Protein AF-0000000066200007 (afdb_homodimer)

Radius of gyration: 30.23 Å; Cα contacts (8 Å, |Δi|>4): 406; chains: 2; bounding box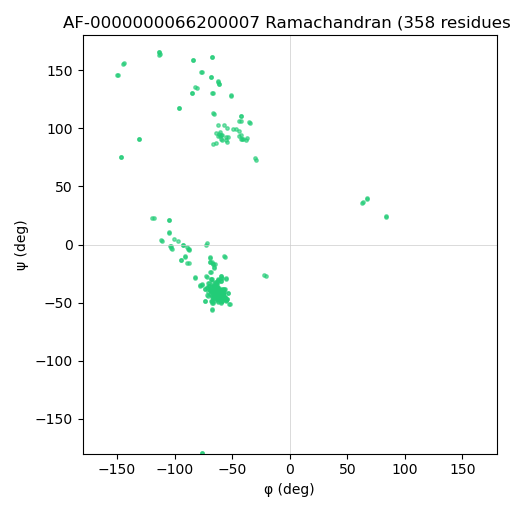: 71×103×108 Å

Foldseek 3Di:
DPPPPPPPPPPPPPDPPPPPPPAQLCLQLLLLLLVLLVLLVLLLLQCVVVVHDLDDPVVLVVLLVVLLVLLVVLVHHSVLSSVLVVQSSVLSSQVSVVLVVVCVVPVVPRDPDHDDNVVSVVSNSVSSNSNSVSCSVCVVLLADPCVVVSVVRSLVVSCVVVVPDPSSSVSSCRSCVSSHD/DDPPPPPPPPPPPPDPPPPPVPAQLCLQLLLLLLVLLVLLVLLLLQCVVVVHDLDDPVVLVVLLVVLLVLCVVLVHHSVLSSVLVVQSSVLSSQVSVVLVVVCVVPVVPRDPDHDDNVVSVVSNSVSSNSNSVSCSVCVVLLADPCVVVSVVRSLVVSCVVVVPDPSSSVSSCRSCVSSHD

pLDDT: mean 91.78, std 16.72, range [35.84, 98.94]

Organism: Mycolicibacterium smegmatis (strain ATCC 700084 / mc(2)155) (NCBI:txid246196)

Secondary structure (DSSP, 8-state):
-------------------GGGS-TTHHHHHHHHHHHHTHHHHHHHHHHHT--S--HHHHHHHHHHHHHHHHHTTS-HHHHHHHHHHHHHHHHHHHHHHHHHHHH-GGGS-S----HHHHHHHHHHHHHHHHHHHHHTHHHHTSTTHHHHHHHHHHHHHHHTT--HHHHHHHHHHHTTS--/-------------------GGGS-TTHHHHHHHHHHHHTHHHHHHHHHHHT--S--HHHHHHHHHHHHHHHHHTTS-HHHHHHHHHHHHHHHHHHHHHHHHHHHH-GGGS-S----HHHHHHHHHHHHHHHHHHHHHTHHHHTSTTHHHHHHHHHHHHHHHTT--HHHHHHHHHHHTTS--

Structure (mmCIF, N/CA/C/O backbone):
data_AF-0000000066200007-model_v1
#
loop_
_entity.id
_entity.type
_entity.pdbx_description
1 polymer 'Secreted chorismate mutase'
#
loop_
_atom_site.group_PDB
_atom_site.id
_atom_site.type_symbol
_atom_site.label_atom_id
_atom_site.label_alt_id
_atom_site.label_comp_id
_atom_site.label_asym_id
_atom_site.label_entity_id
_atom_site.label_seq_id
_atom_site.pdbx_PDB_ins_code
_atom_site.Cartn_x
_atom_site.Cartn_y
_atom_site.Cartn_z
_atom_site.occupancy
_atom_site.B_iso_or_equiv
_atom_site.auth_seq_id
_atom_site.auth_comp_id
_atom_site.auth_asym_id
_atom_site.auth_atom_id
_atom_site.pdbx_PDB_model_num
ATOM 1 N N . MET A 1 1 ? -20.016 19.531 84.438 1 35.84 1 MET A N 1
ATOM 2 C CA . MET A 1 1 ? -18.812 19.469 83.562 1 35.84 1 MET A CA 1
ATOM 3 C C . MET A 1 1 ? -19.172 19.188 82.125 1 35.84 1 MET A C 1
ATOM 5 O O . MET A 1 1 ? -19.609 18.078 81.812 1 35.84 1 MET A O 1
ATOM 9 N N . LEU A 1 2 ? -19.75 20.203 81.438 1 43.31 2 LEU A N 1
ATOM 10 C CA . LEU A 1 2 ? -20.25 20.234 80.062 1 43.31 2 LEU A CA 1
ATOM 11 C C . LEU A 1 2 ? -19.109 19.984 79.062 1 43.31 2 LEU A C 1
ATOM 13 O O . LEU A 1 2 ? -18.125 20.734 79.062 1 43.31 2 LEU A O 1
ATOM 17 N N . ALA A 1 3 ? -18.875 18.719 78.625 1 47.03 3 ALA A N 1
ATOM 18 C CA . ALA A 1 3 ? -17.844 18.266 77.688 1 47.03 3 ALA A CA 1
ATOM 19 C C . ALA A 1 3 ? -18.062 18.875 76.312 1 47.03 3 ALA A C 1
ATOM 21 O O . ALA A 1 3 ? -19.094 18.656 75.625 1 47.03 3 ALA A O 1
ATOM 22 N N . SER A 1 4 ? -17.531 20.078 76 1 45 4 SER A N 1
ATOM 23 C CA . SER A 1 4 ? -17.594 20.703 74.688 1 45 4 SER A CA 1
ATOM 24 C C . SER A 1 4 ? -16.938 19.844 73.625 1 45 4 SER A C 1
ATOM 26 O O . SER A 1 4 ? -15.75 19.5 73.75 1 45 4 SER A O 1
ATOM 28 N N . VAL A 1 5 ? -17.688 18.969 72.875 1 45.53 5 VAL A N 1
ATOM 29 C CA . VAL A 1 5 ? -17.188 18.156 71.75 1 45.53 5 VAL A CA 1
ATOM 30 C C . VAL A 1 5 ? -16.672 19.062 70.688 1 45.53 5 VAL A C 1
ATOM 32 O O . VAL A 1 5 ? -17.422 19.875 70.125 1 45.53 5 VAL A O 1
ATOM 35 N N . ALA A 1 6 ? -15.359 19.375 70.688 1 45.59 6 ALA A N 1
ATOM 36 C CA . ALA A 1 6 ? -14.703 20.125 69.625 1 45.59 6 ALA A CA 1
ATOM 37 C C . ALA A 1 6 ? -14.844 19.406 68.25 1 45.59 6 ALA A C 1
ATOM 39 O O . ALA A 1 6 ? -14.359 18.297 68.125 1 45.59 6 ALA A O 1
ATOM 40 N N . LEU A 1 7 ? -15.891 19.688 67.5 1 43.56 7 LEU A N 1
ATOM 41 C CA . LEU A 1 7 ? -16.016 19.156 66.125 1 43.56 7 LEU A CA 1
ATOM 42 C C . LEU A 1 7 ? -14.836 19.594 65.25 1 43.56 7 LEU A C 1
ATOM 44 O O . LEU A 1 7 ? -14.602 20.797 65.062 1 43.56 7 LEU A O 1
ATOM 48 N N . ALA A 1 8 ? -13.773 18.797 65.125 1 44.69 8 ALA A N 1
ATOM 49 C CA . ALA A 1 8 ? -12.633 19.016 64.188 1 44.69 8 ALA A CA 1
ATOM 50 C C . ALA A 1 8 ? -13.078 19.188 62.75 1 44.69 8 ALA A C 1
ATOM 52 O O . ALA A 1 8 ? -13.781 18.328 62.219 1 44.69 8 ALA A O 1
ATOM 53 N N . ALA A 1 9 ? -13.148 20.453 62.25 1 48.03 9 ALA A N 1
ATOM 54 C CA . ALA A 1 9 ? -13.359 20.75 60.844 1 48.03 9 ALA A CA 1
ATOM 55 C C . ALA A 1 9 ? -12.344 20.031 59.969 1 48.03 9 ALA A C 1
ATOM 57 O O . ALA A 1 9 ? -11.141 20.25 60.094 1 48.03 9 ALA A O 1
ATOM 58 N N . LEU A 1 10 ? -12.609 18.828 59.438 1 44.66 10 LEU A N 1
ATOM 59 C CA . LEU A 1 10 ? -11.773 18.156 58.438 1 44.66 10 LEU A CA 1
ATOM 60 C C . LEU A 1 10 ? -11.547 19.047 57.25 1 44.66 10 LEU A C 1
ATOM 62 O O . LEU A 1 10 ? -12.5 19.438 56.562 1 44.66 10 LEU A O 1
ATOM 66 N N . ALA A 1 11 ? -10.508 19.922 57.219 1 48.97 11 ALA A N 1
ATOM 67 C CA . ALA A 1 11 ? -10.078 20.625 56.031 1 48.97 11 ALA A CA 1
ATOM 68 C C . ALA A 1 11 ? -10.031 19.688 54.812 1 48.97 11 ALA A C 1
ATOM 70 O O . ALA A 1 11 ? -9.336 18.656 54.844 1 48.97 11 ALA A O 1
ATOM 71 N N . GLY A 1 12 ? -11.07 19.594 54 1 46.31 12 GLY A N 1
ATOM 72 C CA . GLY A 1 12 ? -11.062 18.859 52.75 1 46.31 12 GLY A CA 1
ATOM 73 C C . GLY A 1 12 ? -9.836 19.141 51.906 1 46.31 12 GLY A C 1
ATOM 74 O O . GLY A 1 12 ? -9.492 20.297 51.656 1 46.31 12 GLY A O 1
ATOM 75 N N . VAL A 1 13 ? -8.812 18.328 51.875 1 52.22 13 VAL A N 1
ATOM 76 C CA . VAL A 1 13 ? -7.738 18.328 50.906 1 52.22 13 VAL A CA 1
ATOM 77 C C . VAL A 1 13 ? -8.305 18.562 49.5 1 52.22 13 VAL A C 1
ATOM 79 O O . VAL A 1 13 ? -9.203 17.828 49.062 1 52.22 13 VAL A O 1
ATOM 82 N N . GLY A 1 14 ? -8.367 19.812 49.125 1 46.91 14 GLY A N 1
ATOM 83 C CA . GLY A 1 14 ? -8.719 20.094 47.75 1 46.91 14 GLY A CA 1
ATOM 84 C C . GLY A 1 14 ? -8.031 19.156 46.781 1 46.91 14 GLY A C 1
ATOM 85 O O . GLY A 1 14 ? -6.848 18.859 46.906 1 46.91 14 GLY A O 1
ATOM 86 N N . THR A 1 15 ? -8.758 18.219 46.219 1 53.12 15 THR A N 1
ATOM 87 C CA . THR A 1 15 ? -8.234 17.453 45.094 1 53.12 15 THR A CA 1
ATOM 88 C C . THR A 1 15 ? -7.504 18.375 44.125 1 53.12 15 THR A C 1
ATOM 90 O O . THR A 1 15 ? -7.992 19.469 43.781 1 53.12 15 THR A O 1
ATOM 93 N N . PRO A 1 16 ? -6.25 18.281 44.031 1 46.66 16 PRO A N 1
ATOM 94 C CA . PRO A 1 16 ? -5.676 19.062 42.938 1 46.66 16 PRO A CA 1
ATOM 95 C C . PRO A 1 16 ? -6.512 19 41.656 1 46.66 16 PRO A C 1
ATOM 97 O O . PRO A 1 16 ? -6.973 17.922 41.281 1 46.66 16 PRO A O 1
ATOM 100 N N . HIS A 1 17 ? -7.438 19.859 41.406 1 39.66 17 HIS A N 1
ATOM 101 C CA . HIS A 1 17 ? -7.984 19.906 40.062 1 39.66 17 HIS A CA 1
ATOM 102 C C . HIS A 1 17 ? -6.898 19.656 39.031 1 39.66 17 HIS A C 1
ATOM 104 O O . HIS A 1 17 ? -5.852 20.312 39.031 1 39.66 17 HIS A O 1
ATOM 110 N N . ALA A 1 18 ? -6.695 18.531 38.656 1 49.69 18 ALA A N 1
ATOM 111 C CA . ALA A 1 18 ? -5.992 18.422 37.375 1 49.69 18 ALA A CA 1
ATOM 112 C C . ALA A 1 18 ? -6.289 19.609 36.5 1 49.69 18 ALA A C 1
ATOM 114 O O . ALA A 1 18 ? -7.418 19.781 36.031 1 49.69 18 ALA A O 1
ATOM 115 N N . THR A 1 19 ? -5.867 20.797 36.625 1 45.62 19 THR A N 1
ATOM 116 C CA . THR A 1 19 ? -6.168 21.984 35.812 1 45.62 19 THR A CA 1
ATOM 117 C C . THR A 1 19 ? -6.367 21.625 34.344 1 45.62 19 THR A C 1
ATOM 119 O O . THR A 1 19 ? -5.617 20.812 33.812 1 45.62 19 THR A O 1
ATOM 122 N N . ALA A 1 20 ? -7.387 21.547 33.719 1 49.59 20 ALA A N 1
ATOM 123 C CA . ALA A 1 20 ? -7.699 21.594 32.281 1 49.59 20 ALA A CA 1
ATOM 124 C C . ALA A 1 20 ? -6.582 22.266 31.484 1 49.59 20 ALA A C 1
ATOM 126 O O . ALA A 1 20 ? -6.555 22.188 30.25 1 49.59 20 ALA A O 1
ATOM 127 N N . ASP A 1 21 ? -5.812 23.156 32.094 1 53.06 21 ASP A N 1
ATOM 128 C CA . ASP A 1 21 ? -4.891 24.141 31.531 1 53.06 21 ASP A CA 1
ATOM 129 C C . ASP A 1 21 ? -3.641 23.453 30.984 1 53.06 21 ASP A C 1
ATOM 131 O O . ASP A 1 21 ? -2.734 24.109 30.469 1 53.06 21 ASP A O 1
ATOM 135 N N . ASP A 1 22 ? -3.533 22.125 31.078 1 67.69 22 ASP A N 1
ATOM 136 C CA . ASP A 1 22 ? -2.279 21.406 30.875 1 67.69 22 ASP A CA 1
ATOM 137 C C . ASP A 1 22 ? -2.188 20.859 29.469 1 67.69 22 ASP A C 1
ATOM 139 O O . ASP A 1 22 ? -1.16 20.297 29.078 1 67.69 22 ASP A O 1
ATOM 143 N N . ALA A 1 23 ? -3.197 21.188 28.719 1 89.06 23 ALA A N 1
ATOM 144 C CA . ALA A 1 23 ? -3.141 20.625 27.375 1 89.06 23 ALA A CA 1
ATOM 145 C C . ALA A 1 23 ? -2.217 21.422 26.469 1 89.06 23 ALA A C 1
ATOM 147 O O . ALA A 1 23 ? -2.176 22.656 26.562 1 89.06 23 ALA A O 1
ATOM 148 N N . SER A 1 24 ? -1.403 20.719 25.734 1 96.44 24 SER A N 1
ATOM 149 C CA . SER A 1 24 ? -0.533 21.344 24.75 1 96.44 24 SER A CA 1
ATOM 150 C C . SER A 1 24 ? -1.322 22.281 23.828 1 96.44 24 SER A C 1
ATOM 152 O O . SER A 1 24 ? -2.402 21.922 23.359 1 96.44 24 SER A O 1
ATOM 154 N N . PRO A 1 25 ? -0.884 23.5 23.688 1 97.94 25 PRO A N 1
ATOM 155 C CA . PRO A 1 25 ? -1.548 24.406 22.75 1 97.94 25 PRO A CA 1
ATOM 156 C C . PRO A 1 25 ? -1.596 23.859 21.328 1 97.94 25 PRO A C 1
ATOM 158 O O . PRO A 1 25 ? -2.314 24.406 20.484 1 97.94 25 PRO A O 1
ATOM 161 N N . LEU A 1 26 ? -0.877 22.766 21.031 1 98.75 26 LEU A N 1
ATOM 162 C CA . LEU A 1 26 ? -0.785 22.234 19.672 1 98.75 26 LEU A CA 1
ATOM 163 C C . LEU A 1 26 ? -1.854 21.172 19.422 1 98.75 26 LEU A C 1
ATOM 165 O O . LEU A 1 26 ? -1.989 20.672 18.312 1 98.75 26 LEU A O 1
ATOM 169 N N . VAL A 1 27 ? -2.664 20.875 20.391 1 98.81 27 VAL A N 1
ATOM 170 C CA . VAL A 1 27 ? -3.658 19.812 20.266 1 98.81 27 VAL A CA 1
ATOM 171 C C . VAL A 1 27 ? -4.617 20.141 19.125 1 98.81 27 VAL A C 1
ATOM 173 O O . VAL A 1 27 ? -4.895 19.281 18.281 1 98.81 27 VAL A O 1
ATOM 176 N N . PRO A 1 28 ? -5.109 21.391 18.984 1 98.81 28 PRO A N 1
ATOM 177 C CA . PRO A 1 28 ? -6.035 21.656 17.875 1 98.81 28 PRO A CA 1
ATOM 178 C C . PRO A 1 28 ? -5.406 21.422 16.5 1 98.81 28 PRO A C 1
ATOM 180 O O . PRO A 1 28 ? -6.059 20.875 15.609 1 98.81 28 PRO A O 1
ATOM 183 N N . LEU A 1 29 ? -4.133 21.75 16.312 1 98.94 29 LEU A N 1
ATOM 184 C CA . LEU A 1 29 ? -3.434 21.547 15.047 1 98.94 29 LEU A CA 1
ATOM 185 C C . LEU A 1 29 ? -3.24 20.047 14.773 1 98.94 29 LEU A C 1
ATOM 187 O O . LEU A 1 29 ? -3.57 19.562 13.688 1 98.94 29 LEU A O 1
ATOM 191 N N . VAL A 1 30 ? -2.748 19.344 15.773 1 98.94 30 VAL A N 1
ATOM 192 C CA . VAL A 1 30 ? -2.48 17.922 15.617 1 98.94 30 VAL A CA 1
ATOM 193 C C . VAL A 1 30 ? -3.791 17.172 15.406 1 98.94 30 VAL A C 1
ATOM 195 O O . VAL A 1 30 ? -3.842 16.203 14.641 1 98.94 30 VAL A O 1
ATOM 198 N N . ASP A 1 31 ? -4.82 17.656 16.078 1 98.94 31 ASP A N 1
ATOM 199 C CA . ASP A 1 31 ? -6.117 17.016 15.914 1 98.94 31 ASP A CA 1
ATOM 200 C C . ASP A 1 31 ? -6.66 17.203 14.5 1 98.94 31 ASP A C 1
ATOM 202 O O . ASP A 1 31 ? -7.25 16.297 13.922 1 98.94 31 ASP A O 1
ATOM 206 N N . ALA A 1 32 ? -6.504 18.359 13.938 1 98.94 32 ALA A N 1
ATOM 207 C CA . ALA A 1 32 ? -6.906 18.594 12.555 1 98.94 32 ALA A CA 1
ATOM 208 C C . ALA A 1 32 ? -6.102 17.719 11.594 1 98.94 32 ALA A C 1
ATOM 210 O O . ALA A 1 32 ? -6.66 17.141 10.656 1 98.94 32 ALA A O 1
ATOM 211 N N . ALA A 1 33 ? -4.816 17.594 11.844 1 98.94 33 ALA A N 1
ATOM 212 C CA . ALA A 1 33 ? -3.965 16.734 11.023 1 98.94 33 ALA A CA 1
ATOM 213 C C . ALA A 1 33 ? -4.418 15.273 11.117 1 98.94 33 ALA A C 1
ATOM 215 O O . ALA A 1 33 ? -4.438 14.562 10.109 1 98.94 33 ALA A O 1
ATOM 216 N N . ALA A 1 34 ? -4.777 14.883 12.297 1 98.94 34 ALA A N 1
ATOM 217 C CA . ALA A 1 34 ? -5.246 13.516 12.516 1 98.94 34 ALA A CA 1
ATOM 218 C C . ALA A 1 34 ? -6.566 13.266 11.789 1 98.94 34 ALA A C 1
ATOM 220 O O . ALA A 1 34 ? -6.754 12.203 11.18 1 98.94 34 ALA A O 1
ATOM 221 N N . GLN A 1 35 ? -7.438 14.211 11.906 1 98.94 35 GLN A N 1
ATOM 222 C CA . GLN A 1 35 ? -8.703 14.094 11.188 1 98.94 35 GLN A CA 1
ATOM 223 C C . GLN A 1 35 ? -8.484 13.992 9.688 1 98.94 35 GLN A C 1
ATOM 225 O O . GLN A 1 35 ? -9.133 13.195 9.008 1 98.94 35 GLN A O 1
ATOM 230 N N . ARG A 1 36 ? -7.648 14.797 9.203 1 98.88 36 ARG A N 1
ATOM 231 C CA . ARG A 1 36 ? -7.332 14.719 7.777 1 98.88 36 ARG A CA 1
ATOM 232 C C . ARG A 1 36 ? -6.742 13.359 7.418 1 98.88 36 ARG A C 1
ATOM 234 O O . ARG A 1 36 ? -7.086 12.781 6.387 1 98.88 36 ARG A O 1
ATOM 241 N N . LEU A 1 37 ? -5.832 12.898 8.266 1 98.88 37 LEU A N 1
ATOM 242 C CA . LEU A 1 37 ? -5.254 11.57 8.07 1 98.88 37 LEU A CA 1
ATOM 243 C C . LEU A 1 37 ? -6.344 10.508 8.023 1 98.88 37 LEU A C 1
ATOM 245 O O . LEU A 1 37 ? -6.277 9.578 7.207 1 98.88 37 LEU A O 1
ATOM 249 N N . GLN A 1 38 ? -7.348 10.617 8.812 1 98.69 38 GLN A N 1
ATOM 250 C CA . GLN A 1 38 ? -8.422 9.633 8.914 1 98.69 38 GLN A CA 1
ATOM 251 C C . GLN A 1 38 ? -9.281 9.625 7.648 1 98.69 38 GLN A C 1
ATOM 253 O O . GLN A 1 38 ? -10.07 8.695 7.438 1 98.69 38 GLN A O 1
ATOM 258 N N . THR A 1 39 ? -9.172 10.633 6.801 1 98.69 39 THR A N 1
ATOM 259 C CA . THR A 1 39 ? -9.859 10.586 5.52 1 98.69 39 THR A CA 1
ATOM 260 C C . THR A 1 39 ? -9.242 9.531 4.609 1 98.69 39 THR A C 1
ATOM 262 O O . THR A 1 39 ? -9.828 9.148 3.594 1 98.69 39 THR A O 1
ATOM 265 N N . ALA A 1 40 ? -8.102 8.992 4.949 1 98.69 40 ALA A N 1
ATOM 266 C CA . ALA A 1 40 ? -7.41 7.996 4.137 1 98.69 40 ALA A CA 1
ATOM 267 C C . ALA A 1 40 ? -8.289 6.773 3.904 1 98.69 40 ALA A C 1
ATOM 269 O O . ALA A 1 40 ? -8.305 6.211 2.807 1 98.69 40 ALA A O 1
ATOM 270 N N . ASP A 1 41 ? -9.039 6.383 4.906 1 98 41 ASP A N 1
ATOM 271 C CA . ASP A 1 41 ? -9.828 5.164 4.793 1 98 41 ASP A CA 1
ATOM 272 C C . ASP A 1 41 ? -10.945 5.324 3.76 1 98 41 ASP A C 1
ATOM 274 O O . ASP A 1 41 ? -11.031 4.547 2.811 1 98 41 ASP A O 1
ATOM 278 N N . PRO A 1 42 ? -11.828 6.355 3.904 1 98.19 42 PRO A N 1
ATOM 279 C CA . PRO A 1 42 ? -12.859 6.488 2.877 1 98.19 42 PRO A CA 1
ATOM 280 C C . PRO A 1 42 ? -12.289 6.801 1.497 1 98.19 42 PRO A C 1
ATOM 282 O O . PRO A 1 42 ? -12.852 6.387 0.481 1 98.19 42 PRO A O 1
ATOM 285 N N . VAL A 1 43 ? -11.195 7.543 1.361 1 98.5 43 VAL A N 1
ATOM 286 C CA . VAL A 1 43 ? -10.555 7.812 0.078 1 98.5 43 VAL A CA 1
ATOM 287 C C . VAL A 1 43 ? -10.047 6.508 -0.527 1 98.5 43 VAL A C 1
ATOM 289 O O . VAL A 1 43 ? -10.266 6.234 -1.71 1 98.5 43 VAL A O 1
ATOM 292 N N . ALA A 1 44 ? -9.383 5.715 0.295 1 98.38 44 ALA A N 1
ATOM 293 C CA . ALA A 1 44 ? -8.891 4.418 -0.17 1 98.38 44 ALA A CA 1
ATOM 294 C C . ALA A 1 44 ? -10.039 3.541 -0.659 1 98.38 44 ALA A C 1
ATOM 296 O O . ALA A 1 44 ? -9.93 2.889 -1.699 1 98.38 44 ALA A O 1
ATOM 297 N N . ALA A 1 45 ? -11.086 3.539 0.096 1 98.12 45 ALA A N 1
ATOM 298 C CA . ALA A 1 45 ? -12.242 2.742 -0.3 1 98.12 45 ALA A CA 1
ATOM 299 C C . ALA A 1 45 ? -12.758 3.172 -1.668 1 98.12 45 ALA A C 1
ATOM 301 O O . ALA A 1 45 ? -13.023 2.33 -2.531 1 98.12 45 ALA A O 1
ATOM 302 N N . SER A 1 46 ? -12.922 4.434 -1.821 1 97.56 46 SER A N 1
ATOM 303 C CA . SER A 1 46 ? -13.422 4.973 -3.084 1 97.56 46 SER A CA 1
ATOM 304 C C . SER A 1 46 ? -12.508 4.59 -4.246 1 97.56 46 SER A C 1
ATOM 306 O O . SER A 1 46 ? -12.977 4.113 -5.281 1 97.56 46 SER A O 1
ATOM 308 N N . LYS A 1 47 ? -11.258 4.711 -4.027 1 96.81 47 LYS A N 1
ATOM 309 C CA . LYS A 1 47 ? -10.305 4.441 -5.098 1 96.81 47 LYS A CA 1
ATOM 310 C C . LYS A 1 47 ? -10.188 2.943 -5.363 1 96.81 47 LYS A C 1
ATOM 312 O O . LYS A 1 47 ? -10.062 2.521 -6.516 1 96.81 47 LYS A O 1
ATOM 317 N N . PHE A 1 48 ? -10.227 2.201 -4.316 1 96.69 48 PHE A N 1
ATOM 318 C CA . PHE A 1 48 ? -10.141 0.754 -4.473 1 96.69 48 PHE A CA 1
ATOM 319 C C . PHE A 1 48 ? -11.297 0.227 -5.312 1 96.69 48 PHE A C 1
ATOM 321 O O . PHE A 1 48 ? -11.094 -0.598 -6.207 1 96.69 48 PHE A O 1
ATOM 328 N N . ARG A 1 49 ? -12.422 0.758 -5.121 1 95.44 49 ARG A N 1
ATOM 329 C CA . ARG A 1 49 ? -13.625 0.294 -5.812 1 95.44 49 ARG A CA 1
ATOM 330 C C . ARG A 1 49 ? -13.656 0.807 -7.25 1 95.44 49 ARG A C 1
ATOM 332 O O . ARG A 1 49 ? -14.109 0.101 -8.156 1 95.44 49 ARG A O 1
ATOM 339 N N . SER A 1 50 ? -13.203 1.957 -7.465 1 93.5 50 SER A N 1
ATOM 340 C CA . SER A 1 50 ? -13.281 2.559 -8.789 1 93.5 50 SER A CA 1
ATOM 341 C C . SER A 1 50 ? -12.07 2.182 -9.641 1 93.5 50 SER A C 1
ATOM 343 O O . SER A 1 50 ? -12.047 2.436 -10.844 1 93.5 50 SER A O 1
ATOM 345 N N . GLY A 1 51 ? -11.109 1.718 -9.016 1 91.06 51 GLY A N 1
ATOM 346 C CA . GLY A 1 51 ? -9.867 1.422 -9.711 1 91.06 51 GLY A CA 1
ATOM 347 C C . GLY A 1 51 ? -8.969 2.633 -9.875 1 91.06 51 GLY A C 1
ATOM 348 O O . GLY A 1 51 ? -8.117 2.666 -10.766 1 91.06 51 GLY A O 1
ATOM 349 N N . GLY A 1 52 ? -9.102 3.568 -9.07 1 90.25 52 GLY A N 1
ATOM 350 C CA . GLY A 1 52 ? -8.336 4.797 -9.164 1 90.25 52 GLY A CA 1
ATOM 351 C C . GLY A 1 52 ? -6.969 4.699 -8.516 1 90.25 52 GLY A C 1
ATOM 352 O O . GLY A 1 52 ? -6.746 3.84 -7.66 1 90.25 52 GLY A O 1
ATOM 353 N N . ALA A 1 53 ? -6.062 5.602 -8.93 1 92.19 53 ALA A N 1
ATOM 354 C CA . ALA A 1 53 ? -4.711 5.656 -8.375 1 92.19 53 ALA A CA 1
ATOM 355 C C . ALA A 1 53 ? -4.715 6.316 -7 1 92.19 53 ALA A C 1
ATOM 357 O O . ALA A 1 53 ? -5.508 7.223 -6.738 1 92.19 53 ALA A O 1
ATOM 358 N N . ILE A 1 54 ? -3.777 5.848 -6.16 1 96.94 54 ILE A N 1
ATOM 359 C CA . ILE A 1 54 ? -3.631 6.469 -4.852 1 96.94 54 ILE A CA 1
ATOM 360 C C . ILE A 1 54 ? -2.963 7.836 -5.004 1 96.94 54 ILE A C 1
ATOM 362 O O . ILE A 1 54 ? -3.463 8.836 -4.488 1 96.94 54 ILE A O 1
ATOM 366 N N . ASP A 1 55 ? -1.913 7.848 -5.73 1 94.38 55 ASP A N 1
ATOM 367 C CA . ASP A 1 55 ? -1.251 9.133 -5.949 1 94.38 55 ASP A CA 1
ATOM 368 C C . ASP A 1 55 ? -1.884 9.883 -7.117 1 94.38 55 ASP A C 1
ATOM 370 O O . ASP A 1 55 ? -2.129 9.305 -8.18 1 94.38 55 ASP A O 1
ATOM 374 N N . ASP A 1 56 ? -2.182 11.109 -6.855 1 94.06 56 ASP A N 1
ATOM 375 C CA . ASP A 1 56 ? -2.762 12.031 -7.824 1 94.06 56 ASP A CA 1
ATOM 376 C C . ASP A 1 56 ? -2.002 13.359 -7.848 1 94.06 56 ASP A C 1
ATOM 378 O O . ASP A 1 56 ? -2.379 14.305 -7.16 1 94.06 56 ASP A O 1
ATOM 382 N N . PRO A 1 57 ? -1.033 13.438 -8.672 1 95.31 57 PRO A N 1
ATOM 383 C CA . PRO A 1 57 ? -0.152 14.609 -8.633 1 95.31 57 PRO A CA 1
ATOM 384 C C . PRO A 1 57 ? -0.89 15.914 -8.93 1 95.31 57 PRO A C 1
ATOM 386 O O . PRO A 1 57 ? -0.562 16.953 -8.352 1 95.31 57 PRO A O 1
ATOM 389 N N . ASP A 1 58 ? -1.817 15.906 -9.836 1 96 58 ASP A N 1
ATOM 390 C CA . ASP A 1 58 ? -2.561 17.125 -10.148 1 96 58 ASP A CA 1
ATOM 391 C C . ASP A 1 58 ? -3.344 17.609 -8.93 1 96 58 ASP A C 1
ATOM 393 O O . ASP A 1 58 ? -3.305 18.797 -8.594 1 96 58 ASP A O 1
ATOM 397 N N . ARG A 1 59 ? -3.988 16.75 -8.289 1 96.5 59 ARG A N 1
ATOM 398 C CA . ARG A 1 59 ? -4.742 17.109 -7.09 1 96.5 59 ARG A CA 1
ATOM 399 C C . ARG A 1 59 ? -3.812 17.594 -5.98 1 96.5 59 ARG A C 1
ATOM 401 O O . ARG A 1 59 ? -4.121 18.547 -5.277 1 96.5 59 ARG A O 1
ATOM 408 N N . GLU A 1 60 ? -2.715 16.891 -5.785 1 97.81 60 GLU A N 1
ATOM 409 C CA . GLU A 1 60 ? -1.737 17.297 -4.773 1 97.81 60 GLU A CA 1
ATOM 410 C C . GLU A 1 60 ? -1.236 18.719 -5.02 1 97.81 60 GLU A C 1
ATOM 412 O O . GLU A 1 60 ? -1.114 19.5 -4.082 1 97.81 60 GLU A O 1
ATOM 417 N N . GLN A 1 61 ? -1.011 19 -6.277 1 98 61 GLN A N 1
ATOM 418 C CA . GLN A 1 61 ? -0.549 20.344 -6.621 1 98 61 GLN A CA 1
ATOM 419 C C . GLN A 1 61 ? -1.61 21.391 -6.293 1 98 61 GLN A C 1
ATOM 421 O O . GLN A 1 61 ? -1.286 22.484 -5.832 1 98 61 GLN A O 1
ATOM 426 N N . GLN A 1 62 ? -2.812 21.094 -6.527 1 98.5 62 GLN A N 1
ATOM 427 C CA . GLN A 1 62 ? -3.908 22 -6.184 1 98.5 62 GLN A CA 1
ATOM 428 C C . GLN A 1 62 ? -3.961 22.25 -4.68 1 98.5 62 GLN A C 1
ATOM 430 O O . GLN A 1 62 ? -4.129 23.391 -4.246 1 98.5 62 GLN A O 1
ATOM 435 N N . VAL A 1 63 ? -3.838 21.203 -3.902 1 98.88 63 VAL A N 1
ATOM 436 C CA . VAL A 1 63 ? -3.854 21.312 -2.447 1 98.88 63 VAL A CA 1
ATOM 437 C C . VAL A 1 63 ? -2.686 22.188 -1.983 1 98.88 63 VAL A C 1
ATOM 439 O O . VAL A 1 63 ? -2.869 23.125 -1.196 1 98.88 63 VAL A O 1
ATOM 442 N N . ILE A 1 64 ? -1.528 21.875 -2.523 1 98.94 64 ILE A N 1
ATOM 443 C CA . ILE A 1 64 ? -0.324 22.594 -2.113 1 98.94 64 ILE A CA 1
ATOM 444 C C . ILE A 1 64 ? -0.453 24.062 -2.475 1 98.94 64 ILE A C 1
ATOM 446 O O . ILE A 1 64 ? -0.113 24.938 -1.672 1 98.94 64 ILE A O 1
ATOM 450 N N . ALA A 1 65 ? -0.941 24.344 -3.66 1 98.88 65 ALA A N 1
ATOM 451 C CA . ALA A 1 65 ? -1.15 25.719 -4.082 1 98.88 65 ALA A CA 1
ATOM 452 C C . ALA A 1 65 ? -2.121 26.438 -3.145 1 98.88 65 ALA A C 1
ATOM 454 O O . ALA A 1 65 ? -1.883 27.578 -2.752 1 98.88 65 ALA A O 1
ATOM 455 N N . ALA A 1 66 ? -3.17 25.797 -2.773 1 98.88 66 ALA A N 1
ATOM 456 C CA . ALA A 1 66 ? -4.188 26.391 -1.91 1 98.88 66 ALA A CA 1
ATOM 457 C C . ALA A 1 66 ? -3.619 26.703 -0.527 1 98.88 66 ALA A C 1
ATOM 459 O O . ALA A 1 66 ? -3.807 27.797 -0.003 1 98.88 66 ALA A O 1
ATOM 460 N N . VAL A 1 67 ? -2.877 25.781 0.053 1 98.94 67 VAL A N 1
ATOM 461 C CA . VAL A 1 67 ? -2.432 25.969 1.432 1 98.94 67 VAL A CA 1
ATOM 462 C C . VAL A 1 67 ? -1.281 26.969 1.477 1 98.94 67 VAL A C 1
ATOM 464 O O . VAL A 1 67 ? -1.144 27.719 2.445 1 98.94 67 VAL A O 1
ATOM 467 N N . THR A 1 68 ? -0.459 26.984 0.492 1 98.88 68 THR A N 1
ATOM 468 C CA . THR A 1 68 ? 0.601 27.984 0.469 1 98.88 68 THR A CA 1
ATOM 469 C C . THR A 1 68 ? 0.025 29.375 0.225 1 98.88 68 THR A C 1
ATOM 471 O O . THR A 1 68 ? 0.532 30.375 0.757 1 98.88 68 THR A O 1
ATOM 474 N N . GLY A 1 69 ? -1.003 29.484 -0.585 1 98.81 69 GLY A N 1
ATOM 475 C CA . GLY A 1 69 ? -1.731 30.734 -0.71 1 98.81 69 GLY A CA 1
ATOM 476 C C . GLY A 1 69 ? -2.324 31.219 0.602 1 98.81 69 GLY A C 1
ATOM 477 O O . GLY A 1 69 ? -2.225 32.406 0.94 1 98.81 69 GLY A O 1
ATOM 478 N N . ASP A 1 70 ? -2.902 30.328 1.343 1 98.81 70 ASP A N 1
ATOM 479 C CA . ASP A 1 70 ? -3.449 30.641 2.66 1 98.81 70 ASP A CA 1
ATOM 480 C C . ASP A 1 70 ? -2.354 31.125 3.607 1 98.81 70 ASP A C 1
ATOM 482 O O . ASP A 1 70 ? -2.564 32.062 4.379 1 98.81 70 ASP A O 1
ATOM 486 N N . ALA A 1 71 ? -1.283 30.438 3.564 1 98.81 71 ALA A N 1
ATOM 487 C CA . ALA A 1 71 ? -0.146 30.844 4.387 1 98.81 71 ALA A CA 1
ATOM 488 C C . ALA A 1 71 ? 0.235 32.281 4.117 1 98.81 71 ALA A C 1
ATOM 490 O O . ALA A 1 71 ? 0.479 33.062 5.051 1 98.81 71 ALA A O 1
ATOM 491 N N . THR A 1 72 ? 0.333 32.625 2.844 1 98.75 72 THR A N 1
ATOM 492 C CA . THR A 1 72 ? 0.661 34 2.441 1 98.75 72 THR A CA 1
ATOM 493 C C . THR A 1 72 ? -0.349 35 3.014 1 98.75 72 THR A C 1
ATOM 495 O O . THR A 1 72 ? 0.03 36.031 3.523 1 98.75 72 THR A O 1
ATOM 498 N N . ARG A 1 73 ? -1.537 34.625 3.016 1 98.38 73 ARG A N 1
ATOM 499 C CA . ARG A 1 73 ? -2.596 35.5 3.527 1 98.38 73 ARG A CA 1
ATOM 500 C C . ARG A 1 73 ? -2.482 35.688 5.039 1 98.38 73 ARG A C 1
ATOM 502 O O . ARG A 1 73 ? -2.871 36.719 5.582 1 98.38 73 ARG A O 1
ATOM 509 N N . HIS A 1 74 ? -1.958 34.688 5.691 1 98.38 74 HIS A N 1
ATOM 510 C CA . HIS A 1 74 ? -1.757 34.719 7.137 1 98.38 74 HIS A CA 1
ATOM 511 C C . HIS A 1 74 ? -0.409 35.344 7.484 1 98.38 74 HIS A C 1
ATOM 513 O O . HIS A 1 74 ? -0.071 35.5 8.664 1 98.38 74 HIS A O 1
ATOM 519 N N . ASN A 1 75 ? 0.361 35.656 6.488 1 98.38 75 ASN A N 1
ATOM 520 C CA . ASN A 1 75 ? 1.683 36.25 6.66 1 98.38 75 ASN A CA 1
ATOM 521 C C . ASN A 1 75 ? 2.631 35.312 7.391 1 98.38 75 ASN A C 1
ATOM 523 O O . ASN A 1 75 ? 3.363 35.75 8.289 1 98.38 75 ASN A O 1
ATOM 527 N N . ILE A 1 76 ? 2.514 34 7.125 1 98.5 76 ILE A N 1
ATOM 528 C CA . ILE A 1 76 ? 3.49 33.031 7.594 1 98.5 76 ILE A CA 1
ATOM 529 C C . ILE A 1 76 ? 4.223 32.438 6.398 1 98.5 76 ILE A C 1
ATOM 531 O O . ILE A 1 76 ? 3.814 32.625 5.25 1 98.5 76 ILE A O 1
ATOM 535 N N . ASP A 1 77 ? 5.336 31.75 6.629 1 98.75 77 ASP A N 1
ATOM 536 C CA . ASP A 1 77 ? 6.238 31.234 5.602 1 98.75 77 ASP A CA 1
ATOM 537 C C . ASP A 1 77 ? 5.559 30.156 4.766 1 98.75 77 ASP A C 1
ATOM 539 O O . ASP A 1 77 ? 5.316 29.047 5.254 1 98.75 77 ASP A O 1
ATOM 543 N N . PRO A 1 78 ? 5.293 30.422 3.484 1 98.88 78 PRO A N 1
ATOM 544 C CA . PRO A 1 78 ? 4.676 29.391 2.637 1 98.88 78 PRO A CA 1
ATOM 545 C C . PRO A 1 78 ? 5.543 28.156 2.49 1 98.88 78 PRO A C 1
ATOM 547 O O . PRO A 1 78 ? 5.023 27.047 2.285 1 98.88 78 PRO A O 1
ATOM 550 N N . GLY A 1 79 ? 6.891 28.266 2.555 1 98.81 79 GLY A N 1
ATOM 551 C CA . GLY A 1 79 ? 7.773 27.109 2.49 1 98.81 79 GLY A CA 1
ATOM 552 C C . GLY A 1 79 ? 7.57 26.141 3.643 1 98.81 79 GLY A C 1
ATOM 553 O O . GLY A 1 79 ? 7.598 24.938 3.449 1 98.81 79 GLY A O 1
ATOM 554 N N . TYR A 1 80 ? 7.359 26.734 4.84 1 98.88 80 TYR A N 1
ATOM 555 C CA . TYR A 1 80 ? 7.039 25.922 6.008 1 98.88 80 TYR A CA 1
ATOM 556 C C . TYR A 1 80 ? 5.754 25.125 5.785 1 98.88 80 TYR A C 1
ATOM 558 O O . TYR A 1 80 ? 5.723 23.922 5.992 1 98.88 80 TYR A O 1
ATOM 566 N N . VAL A 1 81 ? 4.766 25.828 5.363 1 98.94 81 VAL A N 1
ATOM 567 C CA . VAL A 1 81 ? 3.455 25.203 5.172 1 98.94 81 VAL A CA 1
ATOM 568 C C . VAL A 1 81 ? 3.529 24.172 4.055 1 98.94 81 VAL A C 1
ATOM 570 O O . VAL A 1 81 ? 2.938 23.094 4.156 1 98.94 81 VAL A O 1
ATOM 573 N N . HIS A 1 82 ? 4.246 24.453 3 1 98.94 82 HIS A N 1
ATOM 574 C CA . HIS A 1 82 ? 4.496 23.5 1.931 1 98.94 82 HIS A CA 1
ATOM 575 C C . H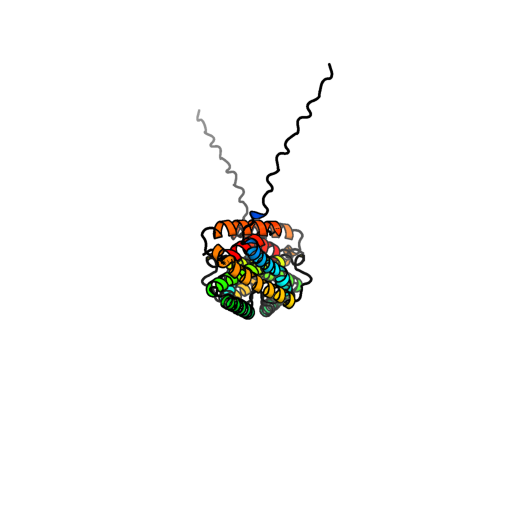IS A 1 82 ? 5.039 22.172 2.482 1 98.94 82 HIS A C 1
ATOM 577 O O . HIS A 1 82 ? 4.512 21.109 2.178 1 98.94 82 HIS A O 1
ATOM 583 N N . ASP A 1 83 ? 6.047 22.297 3.264 1 98.75 83 ASP A N 1
ATOM 584 C CA . ASP A 1 83 ? 6.707 21.109 3.781 1 98.75 83 ASP A CA 1
ATOM 585 C C . ASP A 1 83 ? 5.766 20.312 4.684 1 98.75 83 ASP A C 1
ATOM 587 O O . ASP A 1 83 ? 5.727 19.078 4.613 1 98.75 83 ASP A O 1
ATOM 591 N N . VAL A 1 84 ? 5.043 20.969 5.531 1 98.94 84 VAL A N 1
ATOM 592 C CA . VAL A 1 84 ? 4.094 20.344 6.445 1 98.94 84 VAL A CA 1
ATOM 593 C C . VAL A 1 84 ? 3.059 19.562 5.652 1 98.94 84 VAL A C 1
ATOM 595 O O . VAL A 1 84 ? 2.764 18.406 5.984 1 98.94 84 VAL A O 1
ATOM 598 N N . PHE A 1 85 ? 2.609 20.125 4.602 1 98.94 85 PHE A N 1
ATOM 599 C CA . PHE A 1 85 ? 1.518 19.484 3.885 1 98.94 85 PHE A CA 1
ATOM 600 C C . PHE A 1 85 ? 2.049 18.391 2.955 1 98.94 85 PHE A C 1
ATOM 602 O O . PHE A 1 85 ? 1.364 17.406 2.697 1 98.94 85 PHE A O 1
ATOM 609 N N . ARG A 1 86 ? 3.27 18.5 2.459 1 98.75 86 ARG A N 1
ATOM 610 C CA . ARG A 1 86 ? 3.877 17.375 1.759 1 98.75 86 ARG A CA 1
ATOM 611 C C . ARG A 1 86 ? 3.947 16.141 2.658 1 98.75 86 ARG A C 1
ATOM 613 O O . ARG A 1 86 ? 3.623 15.031 2.23 1 98.75 86 ARG A O 1
ATOM 620 N N . ASN A 1 87 ? 4.371 16.375 3.902 1 98.88 87 ASN A N 1
ATOM 621 C CA . ASN A 1 87 ? 4.406 15.289 4.875 1 98.88 87 ASN A CA 1
ATOM 622 C C . ASN A 1 87 ? 3.014 14.727 5.133 1 98.88 87 ASN A C 1
ATOM 624 O O . ASN A 1 87 ? 2.838 13.508 5.223 1 98.88 87 ASN A O 1
ATOM 628 N N . GLN A 1 88 ? 2.033 15.578 5.258 1 98.94 88 GLN A N 1
ATOM 629 C CA . GLN A 1 88 ? 0.648 15.188 5.504 1 98.94 88 GLN A CA 1
ATOM 630 C C . GLN A 1 88 ? 0.108 14.328 4.371 1 98.94 88 GLN A C 1
ATOM 632 O O . GLN A 1 88 ? -0.549 13.312 4.613 1 98.94 88 GLN A O 1
ATOM 637 N N . ILE A 1 89 ? 0.344 14.75 3.168 1 98.88 89 ILE A N 1
ATOM 638 C CA . ILE A 1 89 ? -0.127 14.047 1.982 1 98.88 89 ILE A CA 1
ATOM 639 C C . ILE A 1 89 ? 0.561 12.68 1.884 1 98.88 89 ILE A C 1
ATOM 641 O O . ILE A 1 89 ? -0.094 11.664 1.647 1 98.88 89 ILE A O 1
ATOM 645 N N . ASP A 1 90 ? 1.871 12.656 2.152 1 98.69 90 ASP A N 1
ATOM 646 C CA . ASP A 1 90 ? 2.611 11.398 2.105 1 98.69 90 ASP A CA 1
ATOM 647 C C . ASP A 1 90 ? 2.102 10.422 3.162 1 98.69 90 ASP A C 1
ATOM 649 O O . ASP A 1 90 ? 1.953 9.227 2.893 1 98.69 90 ASP A O 1
ATOM 653 N N . ALA A 1 91 ? 1.881 10.914 4.344 1 98.94 91 ALA A N 1
ATOM 654 C CA . ALA A 1 91 ? 1.35 10.07 5.414 1 98.94 91 ALA A CA 1
ATOM 655 C C . ALA A 1 91 ? -0.021 9.516 5.043 1 98.94 91 ALA A C 1
ATOM 657 O O . ALA A 1 91 ? -0.311 8.344 5.297 1 98.94 91 ALA A O 1
ATOM 658 N N . THR A 1 92 ? -0.837 10.336 4.477 1 98.88 92 THR A N 1
ATOM 659 C CA . THR A 1 92 ? -2.16 9.891 4.051 1 98.88 92 THR A CA 1
ATOM 660 C C . THR A 1 92 ? -2.047 8.805 2.986 1 98.88 92 THR A C 1
ATOM 662 O O . THR A 1 92 ? -2.701 7.762 3.082 1 98.88 92 THR A O 1
ATOM 665 N N . SER A 1 93 ? -1.219 9.023 2.025 1 98.62 93 SER A N 1
ATOM 666 C CA . SER A 1 93 ? -0.999 8.039 0.977 1 98.62 93 SER A CA 1
ATOM 667 C C . SER A 1 93 ? -0.471 6.727 1.555 1 98.62 93 SER A C 1
ATOM 669 O O . SER A 1 93 ? -0.823 5.645 1.078 1 98.62 93 SER A O 1
ATOM 671 N N . SER A 1 94 ? 0.4 6.848 2.527 1 98.88 94 SER A N 1
ATOM 672 C CA . SER A 1 94 ? 0.924 5.648 3.176 1 98.88 94 SER A CA 1
ATOM 673 C C . SER A 1 94 ? -0.201 4.801 3.758 1 98.88 94 SER A C 1
ATOM 675 O O . SER A 1 94 ? -0.222 3.58 3.58 1 98.88 94 SER A O 1
ATOM 677 N N . VAL A 1 95 ? -1.104 5.418 4.422 1 98.88 95 VAL A N 1
ATOM 678 C CA . VAL A 1 95 ? -2.227 4.691 5.004 1 98.88 95 VAL A CA 1
ATOM 679 C C . VAL A 1 95 ? -3.068 4.066 3.893 1 98.88 95 VAL A C 1
ATOM 681 O O . VAL A 1 95 ? -3.494 2.914 4 1 98.88 95 VAL A O 1
ATOM 684 N N . GLU A 1 96 ? -3.309 4.805 2.824 1 98.81 96 GLU A N 1
ATOM 685 C CA . GLU A 1 96 ? -4.07 4.262 1.704 1 98.81 96 GLU A CA 1
ATOM 686 C C . GLU A 1 96 ? -3.393 3.023 1.124 1 98.81 96 GLU A C 1
ATOM 688 O O . GLU A 1 96 ? -4.047 2.01 0.875 1 98.81 96 GLU A O 1
ATOM 693 N N . HIS A 1 97 ? -2.096 3.1 0.914 1 98.69 97 HIS A N 1
ATOM 694 C CA . HIS A 1 97 ? -1.357 1.954 0.393 1 98.69 97 HIS A CA 1
ATOM 695 C C . HIS A 1 97 ? -1.438 0.768 1.347 1 98.69 97 HIS A C 1
ATOM 697 O O . HIS A 1 97 ? -1.526 -0.382 0.909 1 98.69 97 HIS A O 1
ATOM 703 N N . THR A 1 98 ? -1.332 1.054 2.596 1 98.75 98 THR A N 1
ATOM 704 C CA . THR A 1 98 ? -1.458 -0.01 3.586 1 98.75 98 THR A CA 1
ATOM 705 C C . THR A 1 98 ? -2.809 -0.708 3.463 1 98.75 98 THR A C 1
ATOM 707 O O . THR A 1 98 ? -2.885 -1.938 3.502 1 98.75 98 THR A O 1
ATOM 710 N N . ARG A 1 99 ? -3.826 0.052 3.273 1 98.56 99 ARG A N 1
ATOM 711 C CA . ARG A 1 99 ? -5.16 -0.522 3.119 1 98.56 99 ARG A CA 1
ATOM 712 C C . ARG A 1 99 ? -5.258 -1.337 1.835 1 98.56 99 ARG A C 1
ATOM 714 O O . ARG A 1 99 ? -5.773 -2.457 1.842 1 98.56 99 ARG A O 1
ATOM 721 N N . PHE A 1 100 ? -4.781 -0.79 0.77 1 98.62 100 PHE A N 1
ATOM 722 C CA . PHE A 1 100 ? -4.785 -1.534 -0.484 1 98.62 100 PHE A CA 1
ATOM 723 C C . PHE A 1 100 ? -4.074 -2.873 -0.321 1 98.62 100 PHE A C 1
ATOM 725 O O . PHE A 1 100 ? -4.582 -3.908 -0.757 1 98.62 100 PHE A O 1
ATOM 732 N N . ALA A 1 101 ? -2.891 -2.818 0.292 1 98.56 101 ALA A N 1
ATOM 733 C CA . ALA A 1 101 ? -2.131 -4.051 0.501 1 98.56 101 ALA A CA 1
ATOM 734 C C . ALA A 1 101 ? -2.955 -5.078 1.269 1 98.56 101 ALA A C 1
ATOM 736 O O . ALA A 1 101 ? -2.986 -6.258 0.902 1 98.56 101 ALA A O 1
ATOM 737 N N . GLN A 1 102 ? -3.604 -4.633 2.307 1 98.19 102 GLN A N 1
ATOM 738 C CA . GLN A 1 102 ? -4.426 -5.508 3.135 1 98.19 102 GLN A CA 1
ATOM 739 C C . GLN A 1 102 ? -5.578 -6.102 2.33 1 98.19 102 GLN A C 1
ATOM 741 O O . GLN A 1 102 ? -5.816 -7.309 2.375 1 98.19 102 GLN A O 1
ATOM 746 N N . TRP A 1 103 ? -6.219 -5.293 1.602 1 98.38 103 TRP A N 1
ATOM 747 C CA . TRP A 1 103 ? -7.43 -5.711 0.906 1 98.38 103 TRP A CA 1
ATOM 748 C C . TRP A 1 103 ? -7.098 -6.641 -0.258 1 98.38 103 TRP A C 1
ATOM 750 O O . TRP A 1 103 ? -7.891 -7.512 -0.61 1 98.38 103 TRP A O 1
ATOM 760 N N . LYS A 1 104 ? -5.922 -6.48 -0.814 1 97.94 104 LYS A N 1
ATOM 761 C CA . LYS A 1 104 ? -5.484 -7.391 -1.869 1 97.94 104 LYS A CA 1
ATOM 762 C C . LYS A 1 104 ? -5.391 -8.828 -1.356 1 97.94 104 LYS A C 1
ATOM 764 O O . LYS A 1 104 ? -5.648 -9.773 -2.102 1 97.94 104 LYS A O 1
ATOM 769 N N . LEU A 1 105 ? -5.074 -8.984 -0.082 1 98.38 105 LEU A N 1
ATOM 770 C CA . LEU A 1 105 ? -4.875 -10.312 0.474 1 98.38 105 LEU A CA 1
ATOM 771 C C . LEU A 1 105 ? -6.078 -10.742 1.308 1 98.38 105 LEU A C 1
ATOM 773 O O . LEU A 1 105 ? -6.074 -11.82 1.903 1 98.38 105 LEU A O 1
ATOM 777 N N . ASP A 1 106 ? -7.016 -9.906 1.401 1 97.81 106 ASP A N 1
ATOM 778 C CA . ASP A 1 106 ? -8.242 -10.195 2.135 1 97.81 106 ASP A CA 1
ATOM 779 C C . ASP A 1 106 ? -9.445 -9.523 1.48 1 97.81 106 ASP A C 1
ATOM 781 O O . ASP A 1 106 ? -10 -8.562 2.025 1 97.81 106 ASP A O 1
ATOM 785 N N . PRO A 1 107 ? -9.875 -10.055 0.425 1 95.75 107 PRO A N 1
ATOM 786 C CA . PRO A 1 107 ? -10.969 -9.43 -0.319 1 95.75 107 PRO A CA 1
ATOM 787 C C . PRO A 1 107 ? -12.242 -9.297 0.507 1 95.75 107 PRO A C 1
ATOM 789 O O . PRO A 1 107 ? -13.047 -8.383 0.274 1 95.75 107 PRO A O 1
ATOM 792 N N . ALA A 1 108 ? -12.43 -10.133 1.45 1 96.38 108 ALA A N 1
ATOM 793 C CA . ALA A 1 108 ? -13.625 -10.078 2.293 1 96.38 108 ALA A CA 1
ATOM 794 C C . ALA A 1 108 ? -13.602 -8.844 3.188 1 96.38 108 ALA A C 1
ATOM 796 O O . ALA A 1 108 ? -14.656 -8.352 3.604 1 96.38 108 ALA A O 1
ATOM 797 N N . ALA A 1 109 ? -12.422 -8.352 3.422 1 96.12 109 ALA A N 1
ATOM 798 C CA . ALA A 1 109 ? -12.266 -7.18 4.285 1 96.12 109 ALA A CA 1
ATOM 799 C C . ALA A 1 109 ? -12.305 -5.887 3.475 1 96.12 109 ALA A C 1
ATOM 801 O O . ALA A 1 109 ? -12.359 -4.793 4.043 1 96.12 109 ALA A O 1
ATOM 802 N N . ALA A 1 110 ? -12.266 -6.027 2.156 1 96.5 110 ALA A N 1
ATOM 803 C CA . ALA A 1 110 ? -12.328 -4.84 1.307 1 96.5 110 ALA A CA 1
ATOM 804 C C . ALA A 1 110 ? -13.703 -4.18 1.383 1 96.5 110 ALA A C 1
ATOM 806 O O . ALA A 1 110 ? -14.719 -4.863 1.52 1 96.5 110 ALA A O 1
ATOM 807 N N . PRO A 1 111 ? -13.688 -2.881 1.331 1 96.5 111 PRO A N 1
ATOM 808 C CA . PRO A 1 111 ? -14.969 -2.188 1.471 1 96.5 111 PRO A CA 1
ATOM 809 C C . PRO A 1 111 ? -15.961 -2.547 0.364 1 96.5 111 PRO A C 1
ATOM 811 O O . PRO A 1 111 ? -15.586 -2.588 -0.812 1 96.5 111 PRO A O 1
ATOM 814 N N . SER A 1 112 ? -17.172 -2.734 0.699 1 95.44 112 SER A N 1
ATOM 815 C CA . SER A 1 112 ? -18.219 -3.047 -0.266 1 95.44 112 SER A CA 1
ATOM 816 C C . SER A 1 112 ? -18.938 -1.786 -0.718 1 95.44 112 SER A C 1
ATOM 818 O O . SER A 1 112 ? -19.719 -1.822 -1.671 1 95.44 112 SER A O 1
ATOM 820 N N . SER A 1 113 ? -18.719 -0.706 -0.007 1 94.75 113 SER A N 1
ATOM 821 C CA . SER A 1 113 ? -19.234 0.618 -0.349 1 94.75 113 SER A CA 1
ATOM 822 C C . SER A 1 113 ? -18.234 1.708 0.026 1 94.75 113 SER A C 1
ATOM 824 O O . SER A 1 113 ? -17.312 1.469 0.804 1 94.75 113 SER A O 1
ATOM 826 N N . ALA A 1 114 ? -18.359 2.816 -0.667 1 95.25 114 ALA A N 1
ATOM 827 C CA . ALA A 1 114 ? -17.484 3.957 -0.398 1 95.25 114 ALA A CA 1
ATOM 828 C C . ALA A 1 114 ? -18.203 5.273 -0.695 1 95.25 114 ALA A C 1
ATOM 830 O O . ALA A 1 114 ? -19.047 5.34 -1.587 1 95.25 114 ALA A O 1
ATOM 831 N N . PRO A 1 115 ? -17.859 6.266 0.107 1 93.81 115 PRO A N 1
ATOM 832 C CA . PRO A 1 115 ? -18.375 7.582 -0.28 1 93.81 115 PRO A CA 1
ATOM 833 C C . PRO A 1 115 ? -17.766 8.094 -1.58 1 93.81 115 PRO A C 1
ATOM 835 O O . PRO A 1 115 ? -16.734 7.59 -2.023 1 93.81 115 PRO A O 1
ATOM 838 N N . ASP A 1 116 ? -18.484 9.047 -2.111 1 95.38 116 ASP A N 1
ATOM 839 C CA . ASP A 1 116 ? -17.922 9.734 -3.271 1 95.38 116 ASP A CA 1
ATOM 840 C C . ASP A 1 116 ? -16.625 10.453 -2.91 1 95.38 116 ASP A C 1
ATOM 842 O O . ASP A 1 116 ? -16.516 11.062 -1.845 1 95.38 116 ASP A O 1
ATOM 846 N N . LEU A 1 117 ? -15.695 10.375 -3.818 1 95.88 117 LEU A N 1
ATOM 847 C CA . LEU A 1 117 ? -14.398 11 -3.592 1 95.88 117 LEU A CA 1
ATOM 848 C C . LEU A 1 117 ? -14.555 12.5 -3.367 1 95.88 117 LEU A C 1
ATOM 850 O O . LEU A 1 117 ? -13.82 13.094 -2.576 1 95.88 117 LEU A O 1
ATOM 854 N N . SER A 1 118 ? -15.531 13.102 -3.977 1 96 118 SER A N 1
ATOM 855 C CA . SER A 1 118 ? -15.766 14.531 -3.842 1 96 118 SER A CA 1
ATOM 856 C C . SER A 1 118 ? -16.109 14.906 -2.402 1 96 118 SER A C 1
ATOM 858 O O . SER A 1 118 ? -15.75 15.984 -1.931 1 96 118 SER A O 1
ATOM 860 N N . GLU A 1 119 ? -16.781 14.055 -1.737 1 96.25 119 GLU A N 1
ATOM 861 C CA . GLU A 1 119 ? -17.109 14.289 -0.334 1 96.25 119 GLU A CA 1
ATOM 862 C C . GLU A 1 119 ? -15.852 14.328 0.527 1 96.25 119 GLU A C 1
ATOM 864 O O . GLU A 1 119 ? -15.695 15.211 1.369 1 96.25 119 GLU A O 1
ATOM 869 N N . SER A 1 120 ? -15 13.398 0.297 1 96.88 120 SER A N 1
ATOM 870 C CA . SER A 1 120 ? -13.75 13.359 1.037 1 96.88 120 SER A CA 1
ATOM 871 C C . SER A 1 120 ? -12.883 14.578 0.711 1 96.88 120 SER A C 1
ATOM 873 O O . SER A 1 120 ? -12.25 15.148 1.6 1 96.88 120 SER A O 1
ATOM 875 N N . ARG A 1 121 ? -12.938 15.008 -0.51 1 96.94 121 ARG A N 1
ATOM 876 C CA . ARG A 1 121 ? -12.141 16.156 -0.914 1 96.94 121 ARG A CA 1
ATOM 877 C C . ARG A 1 121 ? -12.641 17.438 -0.241 1 96.94 121 ARG A C 1
ATOM 879 O O . ARG A 1 121 ? -11.844 18.297 0.134 1 96.94 121 ARG A O 1
ATOM 886 N N . GLN A 1 122 ? -13.906 17.547 -0.066 1 98 122 GLN A N 1
ATOM 887 C CA . GLN A 1 122 ? -14.453 18.688 0.65 1 98 122 GLN A CA 1
ATOM 888 C C . GLN A 1 122 ? -13.992 18.703 2.105 1 98 122 GLN A C 1
ATOM 890 O O . GLN A 1 122 ? -13.617 19.75 2.639 1 98 122 GLN A O 1
ATOM 895 N N . LYS A 1 123 ? -14.07 17.547 2.691 1 98.5 123 LYS A N 1
ATOM 896 C CA . LYS A 1 123 ? -13.602 17.438 4.066 1 98.5 123 LYS A CA 1
ATOM 897 C C . LYS A 1 123 ? -12.117 17.766 4.172 1 98.5 123 LYS A C 1
ATOM 899 O O . LYS A 1 123 ? -11.703 18.484 5.082 1 98.5 123 LYS A O 1
ATOM 904 N N . ILE A 1 124 ? -11.312 17.266 3.254 1 98.81 124 ILE A N 1
ATOM 905 C CA . ILE A 1 124 ? -9.875 17.516 3.213 1 98.81 124 ILE A CA 1
ATOM 906 C C . ILE A 1 124 ? -9.625 19.016 3.072 1 98.81 124 ILE A C 1
ATOM 908 O O . ILE A 1 124 ? -8.797 19.578 3.793 1 98.81 124 ILE A O 1
ATOM 912 N N . ASP A 1 125 ? -10.367 19.688 2.252 1 98.69 125 ASP A N 1
ATOM 913 C CA . ASP A 1 125 ? -10.195 21.109 2.018 1 98.69 125 ASP A CA 1
ATOM 914 C C . ASP A 1 125 ? -10.516 21.922 3.273 1 98.69 125 ASP A C 1
ATOM 916 O O . ASP A 1 125 ? -9.82 22.891 3.598 1 98.69 125 ASP A O 1
ATOM 920 N N . THR A 1 126 ? -11.539 21.547 3.938 1 98.81 126 THR A N 1
ATOM 921 C CA . THR A 1 126 ? -11.898 22.203 5.188 1 98.81 126 THR A CA 1
ATOM 922 C C . THR A 1 126 ? -10.789 22.031 6.227 1 98.81 126 THR A C 1
ATOM 924 O O . THR A 1 126 ? -10.398 23 6.891 1 98.81 126 THR A O 1
ATOM 927 N N . LEU A 1 127 ? -10.266 20.859 6.301 1 98.94 127 LEU A N 1
ATOM 928 C CA . LEU A 1 127 ? -9.227 20.562 7.277 1 98.94 127 LEU A CA 1
ATOM 929 C C . LEU A 1 127 ? -7.918 21.266 6.895 1 98.94 127 LEU A C 1
ATOM 931 O O . LEU A 1 127 ? -7.156 21.672 7.77 1 98.94 127 LEU A O 1
ATOM 935 N N . ASN A 1 128 ? -7.691 21.391 5.594 1 98.94 128 ASN A N 1
ATOM 936 C CA . ASN A 1 128 ? -6.551 22.188 5.141 1 98.94 128 ASN A CA 1
ATOM 937 C C . ASN A 1 128 ? -6.59 23.594 5.711 1 98.94 128 ASN A C 1
ATOM 939 O O . ASN A 1 128 ? -5.602 24.078 6.273 1 98.94 128 ASN A O 1
ATOM 943 N N . ARG A 1 129 ? -7.719 24.234 5.613 1 98.88 129 ARG A N 1
ATOM 944 C CA . ARG A 1 129 ? -7.863 25.594 6.113 1 98.88 129 ARG A CA 1
ATOM 945 C C . ARG A 1 129 ? -7.668 25.641 7.625 1 98.88 129 ARG A C 1
ATOM 947 O O . ARG A 1 129 ? -6.965 26.516 8.133 1 98.88 129 ARG A O 1
ATOM 954 N N . THR A 1 130 ? -8.25 24.703 8.273 1 98.94 130 THR A N 1
ATOM 955 C CA . THR A 1 130 ? -8.117 24.641 9.727 1 98.94 130 THR A CA 1
ATOM 956 C C . THR A 1 130 ? -6.652 24.5 10.125 1 98.94 130 THR A C 1
ATOM 958 O O . THR A 1 130 ? -6.184 25.172 11.047 1 98.94 130 THR A O 1
ATOM 961 N N . MET A 1 131 ? -5.977 23.656 9.453 1 98.94 131 MET A N 1
ATOM 962 C CA . MET A 1 131 ? -4.582 23.406 9.789 1 98.94 131 MET A CA 1
ATOM 963 C C . MET A 1 131 ? -3.729 24.641 9.57 1 98.94 131 MET A C 1
ATOM 965 O O . MET A 1 131 ? -2.9 25 10.422 1 98.94 131 MET A O 1
ATOM 969 N N . VAL A 1 132 ? -3.963 25.328 8.461 1 98.94 132 VAL A N 1
ATOM 970 C CA . VAL A 1 132 ? -3.17 26.516 8.203 1 98.94 132 VAL A CA 1
ATOM 971 C C . VAL A 1 132 ? -3.525 27.594 9.227 1 98.94 132 VAL A C 1
ATOM 973 O O . VAL A 1 132 ? -2.643 28.297 9.734 1 98.94 132 VAL A O 1
ATOM 976 N N . ASP A 1 133 ? -4.781 27.781 9.625 1 98.94 133 ASP A N 1
ATOM 977 C CA . ASP A 1 133 ? -5.203 28.719 10.664 1 98.94 133 ASP A CA 1
ATOM 978 C C . ASP A 1 133 ? -4.488 28.422 11.984 1 98.94 133 ASP A C 1
ATOM 980 O O . ASP A 1 133 ? -3.994 29.344 12.641 1 98.94 133 ASP A O 1
ATOM 984 N N . GLU A 1 134 ? -4.449 27.156 12.32 1 98.94 134 GLU A N 1
ATOM 985 C CA . GLU A 1 134 ? -3.826 26.766 13.578 1 98.94 134 GLU A CA 1
ATOM 986 C C . GLU A 1 134 ? -2.314 26.969 13.531 1 98.94 134 GLU A C 1
ATOM 988 O O . GLU A 1 134 ? -1.7 27.328 14.539 1 98.94 134 GLU A O 1
ATOM 993 N N . ILE A 1 135 ? -1.718 26.641 12.359 1 98.94 135 ILE A N 1
ATOM 994 C CA . ILE A 1 135 ? -0.29 26.891 12.211 1 98.94 135 ILE A CA 1
ATOM 995 C C . ILE A 1 135 ? -0.007 28.375 12.43 1 98.94 135 ILE A C 1
ATOM 997 O O . ILE A 1 135 ? 0.92 28.734 13.156 1 98.94 135 ILE A O 1
ATOM 1001 N N . ALA A 1 136 ? -0.847 29.219 11.82 1 98.88 136 ALA A N 1
ATOM 1002 C CA . ALA A 1 136 ? -0.683 30.672 11.992 1 98.88 136 ALA A CA 1
ATOM 1003 C C . ALA A 1 136 ? -0.867 31.062 13.453 1 98.88 136 ALA A C 1
ATOM 1005 O O . ALA A 1 136 ? -0.076 31.844 14 1 98.88 136 ALA A O 1
ATOM 1006 N N . ARG A 1 137 ? -1.852 30.562 14.062 1 98.62 137 ARG A N 1
ATOM 1007 C CA . ARG A 1 137 ? -2.172 30.906 15.445 1 98.62 137 ARG A CA 1
ATOM 1008 C C . ARG A 1 137 ? -1.044 30.484 16.391 1 98.62 137 ARG A C 1
ATOM 1010 O O . ARG A 1 137 ? -0.735 31.188 17.344 1 98.62 137 ARG A O 1
ATOM 1017 N N . GLN A 1 138 ? -0.414 29.328 16.094 1 98.62 138 GLN A N 1
ATOM 1018 C CA . GLN A 1 138 ? 0.578 28.766 17 1 98.62 138 GLN A CA 1
ATOM 1019 C C . GLN A 1 138 ? 1.993 28.969 16.484 1 98.62 138 GLN A C 1
ATOM 1021 O O . GLN A 1 138 ? 2.918 28.25 16.844 1 98.62 138 GLN A O 1
ATOM 1026 N N . TRP A 1 139 ? 2.1 29.953 15.602 1 98.62 139 TRP A N 1
ATOM 1027 C CA . TRP A 1 139 ? 3.385 30.219 14.961 1 98.62 139 TRP A CA 1
ATOM 1028 C C . TRP A 1 139 ? 4.48 30.406 16 1 98.62 139 TRP A C 1
ATOM 1030 O O . TRP A 1 139 ? 5.562 29.828 15.891 1 98.62 139 TRP A O 1
ATOM 1040 N N . PRO A 1 140 ? 4.262 31.141 17.172 1 98.19 140 PRO A N 1
ATOM 1041 C CA . PRO A 1 140 ? 5.328 31.297 18.172 1 98.19 140 PRO A CA 1
ATOM 1042 C C . PRO A 1 140 ? 5.707 29.984 18.844 1 98.19 140 PRO A C 1
ATOM 1044 O O . PRO A 1 140 ? 6.895 29.719 19.047 1 98.19 140 PRO A O 1
ATOM 1047 N N . VAL A 1 141 ? 4.742 29.141 19.078 1 98.5 141 VAL A N 1
ATOM 1048 C CA . VAL A 1 141 ? 4.996 27.859 19.734 1 98.5 141 VAL A CA 1
ATOM 1049 C C . VAL A 1 141 ? 5.777 26.953 18.797 1 98.5 141 VAL A C 1
ATOM 1051 O O . VAL A 1 141 ? 6.758 26.312 19.203 1 98.5 141 VAL A O 1
ATOM 1054 N N . LEU A 1 142 ? 5.434 26.922 17.562 1 98.81 142 LEU A N 1
ATOM 1055 C CA . LEU A 1 142 ? 6.023 26.031 16.578 1 98.81 142 LEU A CA 1
ATOM 1056 C C . LEU A 1 142 ? 7.488 26.391 16.328 1 98.81 142 LEU A C 1
ATOM 1058 O O . LEU A 1 142 ? 8.25 25.578 15.797 1 98.81 142 LEU A O 1
ATOM 1062 N N . HIS A 1 143 ? 7.891 27.578 16.734 1 98.5 143 HIS A N 1
ATOM 1063 C CA . HIS A 1 143 ? 9.266 28.016 16.547 1 98.5 143 HIS A CA 1
ATOM 1064 C C . HIS A 1 143 ? 9.953 28.281 17.875 1 98.5 143 HIS A C 1
ATOM 1066 O O . HIS A 1 143 ? 10.945 29.016 17.938 1 98.5 143 HIS A O 1
ATOM 1072 N N . SER A 1 144 ? 9.469 27.672 18.953 1 98.12 144 SER A N 1
ATOM 1073 C CA . SER A 1 144 ? 10.031 27.828 20.281 1 98.12 144 SER A CA 1
ATOM 1074 C C . SER A 1 144 ? 10.648 26.516 20.781 1 98.12 144 SER A C 1
ATOM 1076 O O . SER A 1 144 ? 10.367 25.453 20.219 1 98.12 144 SER A O 1
ATOM 1078 N N . PRO A 1 145 ? 11.469 26.5 21.781 1 97.81 145 PRO A N 1
ATOM 1079 C CA . PRO A 1 145 ? 12.086 25.297 22.344 1 97.81 145 PRO A CA 1
ATOM 1080 C C . PRO A 1 145 ? 11.07 24.344 22.984 1 97.81 145 PRO A C 1
ATOM 1082 O O . PRO A 1 145 ? 11.375 23.172 23.203 1 97.81 145 PRO A O 1
ATOM 1085 N N . VAL A 1 146 ? 9.938 24.875 23.234 1 97.44 146 VAL A N 1
ATOM 1086 C CA . VAL A 1 146 ? 8.961 24.031 23.906 1 97.44 146 VAL A CA 1
ATOM 1087 C C . VAL A 1 146 ? 8.141 23.266 22.875 1 97.44 146 VAL A C 1
ATOM 1089 O O . VAL A 1 146 ? 7.293 22.438 23.234 1 97.44 146 VAL A O 1
ATOM 1092 N N . CYS A 1 147 ? 8.383 23.5 21.656 1 98.75 147 CYS A N 1
ATOM 1093 C CA . CYS A 1 147 ? 7.586 22.891 20.594 1 98.75 147 CYS A CA 1
ATOM 1094 C C . CYS A 1 147 ? 7.637 21.359 20.688 1 98.75 147 CYS A C 1
ATOM 1096 O O . CYS A 1 147 ? 6.602 20.703 20.656 1 98.75 147 CYS A O 1
ATOM 1098 N N . ARG A 1 148 ? 8.828 20.844 20.906 1 98.44 148 ARG A N 1
ATOM 1099 C CA . ARG A 1 148 ? 8.992 19.391 20.812 1 98.44 148 ARG A CA 1
ATOM 1100 C C . ARG A 1 148 ? 8.227 18.688 21.938 1 98.44 148 ARG A C 1
ATOM 1102 O O . ARG A 1 148 ? 7.426 17.797 21.688 1 98.44 148 ARG A O 1
ATOM 1109 N N . PRO A 1 149 ? 8.375 19.125 23.172 1 98.06 149 PRO A N 1
ATOM 1110 C CA . PRO A 1 149 ? 7.586 18.453 24.203 1 98.06 149 PRO A CA 1
ATOM 1111 C C . PRO A 1 149 ? 6.086 18.719 24.062 1 98.06 149 PRO A C 1
ATOM 1113 O O . PRO A 1 149 ? 5.273 17.844 24.375 1 98.06 149 PRO A O 1
ATOM 1116 N N . ASP A 1 150 ? 5.699 19.891 23.531 1 98.5 150 ASP A N 1
ATOM 1117 C CA . ASP A 1 150 ? 4.289 20.172 23.312 1 98.5 150 ASP A CA 1
ATOM 1118 C C . ASP A 1 150 ? 3.717 19.297 22.203 1 98.5 150 ASP A C 1
ATOM 1120 O O . ASP A 1 150 ? 2.586 18.828 22.297 1 98.5 150 ASP A O 1
ATOM 1124 N N . LEU A 1 151 ? 4.516 19.094 21.156 1 98.88 151 LEU A N 1
ATOM 1125 C CA . LEU A 1 151 ? 4.082 18.234 20.062 1 98.88 151 LEU A CA 1
ATOM 1126 C C . LEU A 1 151 ? 3.93 16.797 20.531 1 98.88 151 LEU A C 1
ATOM 1128 O O . LEU A 1 151 ? 2.939 16.125 20.219 1 98.88 151 LEU A O 1
ATOM 1132 N N . ASP A 1 152 ? 4.867 16.312 21.328 1 98.44 152 ASP A N 1
ATOM 1133 C CA . ASP A 1 152 ? 4.797 14.953 21.859 1 98.44 152 ASP A CA 1
ATOM 1134 C C . ASP A 1 152 ? 3.529 14.75 22.688 1 98.44 152 ASP A C 1
ATOM 1136 O O . ASP A 1 152 ? 2.836 13.742 22.547 1 98.44 152 ASP A O 1
ATOM 1140 N N . ARG A 1 153 ? 3.279 15.742 23.469 1 98.44 153 ARG A N 1
ATOM 1141 C CA . ARG A 1 153 ? 2.082 15.664 24.297 1 98.44 153 ARG A CA 1
ATOM 1142 C C . ARG A 1 153 ? 0.82 15.695 23.453 1 98.44 153 ARG A C 1
ATOM 1144 O O . ARG A 1 153 ? -0.136 14.969 23.719 1 98.44 153 ARG A O 1
ATOM 1151 N N . ALA A 1 154 ? 0.812 16.5 22.453 1 98.81 154 ALA A N 1
ATOM 1152 C CA . ALA A 1 154 ? -0.344 16.609 21.562 1 98.81 154 ALA A CA 1
ATOM 1153 C C . ALA A 1 154 ? -0.558 15.305 20.781 1 98.81 154 ALA A C 1
ATOM 1155 O O . ALA A 1 154 ? -1.691 14.844 20.641 1 98.81 154 ALA A O 1
ATOM 1156 N N . LEU A 1 155 ? 0.546 14.766 20.344 1 98.81 155 LEU A N 1
ATOM 1157 C CA . LEU A 1 155 ? 0.468 13.516 19.594 1 98.81 155 LEU A CA 1
ATOM 1158 C C . LEU A 1 155 ? -0.124 12.406 20.453 1 98.81 155 LEU A C 1
ATOM 1160 O O . LEU A 1 155 ? -1.023 11.688 20 1 98.81 155 LEU A O 1
ATOM 1164 N N . ASP A 1 156 ? 0.326 12.281 21.641 1 98.38 156 ASP A N 1
ATOM 1165 C CA . ASP A 1 156 ? -0.166 11.25 22.547 1 98.38 156 ASP A CA 1
ATOM 1166 C C . ASP A 1 156 ? -1.643 11.469 22.859 1 98.38 156 ASP A C 1
ATOM 1168 O O . ASP A 1 156 ? -2.438 10.523 22.812 1 98.38 156 ASP A O 1
ATOM 1172 N N . ALA A 1 157 ? -1.972 12.703 23.156 1 98.44 157 ALA A N 1
ATOM 1173 C CA . ALA A 1 157 ? -3.35 13.031 23.516 1 98.44 157 ALA A CA 1
ATOM 1174 C C . ALA A 1 157 ? -4.301 12.742 22.359 1 98.44 157 ALA A C 1
ATOM 1176 O O . ALA A 1 157 ? -5.344 12.102 22.547 1 98.44 157 ALA A O 1
ATOM 1177 N N . VAL A 1 158 ? -3.939 13.141 21.172 1 98.88 158 VAL A N 1
ATOM 1178 C CA . VAL A 1 158 ? -4.809 13.008 20 1 98.88 158 VAL A CA 1
ATOM 1179 C C . VAL A 1 158 ? -4.91 11.539 19.594 1 98.88 158 VAL A C 1
ATOM 1181 O O . VAL A 1 158 ? -6.004 11.031 19.344 1 98.88 158 VAL A O 1
ATOM 1184 N N . ALA A 1 159 ? -3.777 10.852 19.594 1 98.75 159 ALA A N 1
ATOM 1185 C CA . ALA A 1 159 ? -3.797 9.438 19.219 1 98.75 159 ALA A CA 1
ATOM 1186 C C . ALA A 1 159 ? -4.652 8.633 20.188 1 98.75 159 ALA A C 1
ATOM 1188 O O . ALA A 1 159 ? -5.379 7.723 19.781 1 98.75 159 ALA A O 1
ATOM 1189 N N . THR A 1 160 ? -4.551 8.938 21.438 1 98.38 160 THR A N 1
ATOM 1190 C CA . THR A 1 160 ? -5.336 8.242 22.453 1 98.38 160 THR A CA 1
ATOM 1191 C C . THR A 1 160 ? -6.82 8.562 22.297 1 98.38 160 THR A C 1
ATOM 1193 O O . THR A 1 160 ? -7.656 7.656 22.281 1 98.38 160 THR A O 1
ATOM 1196 N N . ALA A 1 161 ? -7.113 9.82 22.203 1 98.44 161 ALA A N 1
ATOM 1197 C CA . ALA A 1 161 ? -8.5 10.258 22.109 1 98.44 161 ALA A CA 1
ATOM 1198 C C . ALA A 1 161 ? -9.188 9.648 20.891 1 98.44 161 ALA A C 1
ATOM 1200 O O . ALA A 1 161 ? -10.383 9.336 20.938 1 98.44 161 ALA A O 1
ATOM 1201 N N . ARG A 1 162 ? -8.453 9.367 19.859 1 98.56 162 ARG A N 1
ATOM 1202 C CA . ARG A 1 162 ? -9.055 8.891 18.609 1 98.56 162 ARG A CA 1
ATOM 1203 C C . ARG A 1 162 ? -8.875 7.383 18.453 1 98.56 162 ARG A C 1
ATOM 1205 O O . ARG A 1 162 ? -9.305 6.801 17.469 1 98.56 162 ARG A O 1
ATOM 1212 N N . GLY A 1 163 ? -8.219 6.836 19.344 1 98.62 163 GLY A N 1
ATOM 1213 C CA . GLY A 1 163 ? -8.039 5.395 19.312 1 98.62 163 GLY A CA 1
ATOM 1214 C C . GLY A 1 163 ? -7.191 4.926 18.141 1 98.62 163 GLY A C 1
ATOM 1215 O O . GLY A 1 163 ? -7.504 3.914 17.5 1 98.62 163 GLY A O 1
ATOM 1216 N N . PHE A 1 164 ? -6.152 5.633 17.797 1 98.62 164 PHE A N 1
ATOM 1217 C CA . PHE A 1 164 ? -5.324 5.301 16.656 1 98.62 164 PHE A CA 1
ATOM 1218 C C . PHE A 1 164 ? -4.582 3.988 16.875 1 98.62 164 PHE A C 1
ATOM 1220 O O . PHE A 1 164 ? -4.012 3.771 17.953 1 98.62 164 PHE A O 1
ATOM 1227 N N . ASP A 1 165 ? -4.688 3.162 15.898 1 97.62 165 ASP A N 1
ATOM 1228 C CA . ASP A 1 165 ? -3.855 1.964 15.891 1 97.62 165 ASP A CA 1
ATOM 1229 C C . ASP A 1 165 ? -2.42 2.297 15.484 1 97.62 165 ASP A C 1
ATOM 1231 O O . ASP A 1 165 ? -2.102 3.453 15.211 1 97.62 165 ASP A O 1
ATOM 1235 N N . PRO A 1 166 ? -1.559 1.343 15.422 1 97 166 PRO A N 1
ATOM 1236 C CA . PRO A 1 16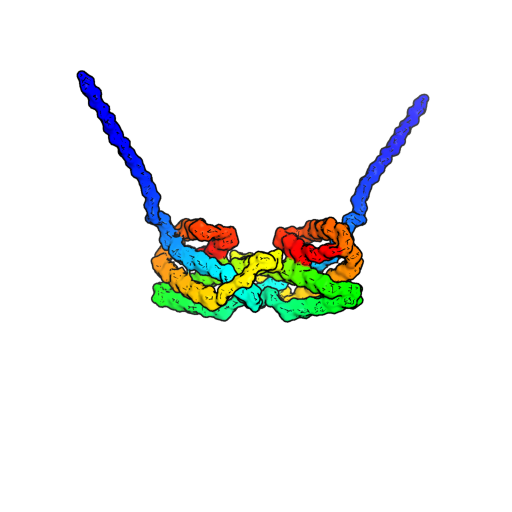6 ? -0.15 1.639 15.148 1 97 166 PRO A CA 1
ATOM 1237 C C . PRO A 1 166 ? 0.067 2.234 13.758 1 97 166 PRO A C 1
ATOM 1239 O O . PRO A 1 166 ? 0.968 3.057 13.57 1 97 166 PRO A O 1
ATOM 1242 N N . VAL A 1 167 ? -0.752 1.833 12.797 1 97.5 167 VAL A N 1
ATOM 1243 C CA . VAL A 1 167 ? -0.622 2.367 11.445 1 97.5 167 VAL A CA 1
ATOM 1244 C C . VAL A 1 167 ? -0.872 3.873 11.461 1 97.5 167 VAL A C 1
ATOM 1246 O O . VAL A 1 167 ? -0.049 4.652 10.969 1 97.5 167 VAL A O 1
ATOM 1249 N N . TYR A 1 168 ? -1.952 4.285 12.086 1 98.75 168 TYR A N 1
ATOM 1250 C CA . TYR A 1 168 ? -2.316 5.699 12.133 1 98.75 168 TYR A CA 1
ATOM 1251 C C . TYR A 1 168 ? -1.374 6.473 13.047 1 98.75 168 TYR A C 1
ATOM 1253 O O . TYR A 1 168 ? -1.052 7.633 12.781 1 98.75 168 TYR A O 1
ATOM 1261 N N . ARG A 1 169 ? -0.963 5.844 14.148 1 98.62 169 ARG A N 1
ATOM 1262 C CA . ARG A 1 169 ? -0.031 6.535 15.031 1 98.62 169 ARG A CA 1
ATOM 1263 C C . ARG A 1 169 ? 1.269 6.871 14.312 1 98.62 169 ARG A C 1
ATOM 1265 O O . ARG A 1 169 ? 1.758 7.996 14.398 1 98.62 169 ARG A O 1
ATOM 1272 N N . HIS A 1 170 ? 1.752 5.918 13.594 1 98.5 170 HIS A N 1
ATOM 1273 C CA . HIS A 1 170 ? 2.992 6.133 12.852 1 98.5 170 HIS A CA 1
ATOM 1274 C C . HIS A 1 170 ? 2.811 7.172 11.758 1 98.5 170 HIS A C 1
ATOM 1276 O O . HIS A 1 170 ? 3.678 8.023 11.555 1 98.5 170 HIS A O 1
ATOM 1282 N N . ALA A 1 171 ? 1.715 7.105 11.078 1 98.94 171 ALA A N 1
ATOM 1283 C CA . ALA A 1 171 ? 1.425 8.07 10.016 1 98.94 171 ALA A CA 1
ATOM 1284 C C . ALA A 1 171 ? 1.315 9.484 10.578 1 98.94 171 ALA A C 1
ATOM 1286 O O . ALA A 1 171 ? 1.81 10.438 9.969 1 98.94 171 ALA A O 1
ATOM 1287 N N . LEU A 1 172 ? 0.681 9.602 11.711 1 98.94 172 LEU A N 1
ATOM 1288 C CA . LEU A 1 172 ? 0.541 10.922 12.328 1 98.94 172 LEU A CA 1
ATOM 1289 C C . LEU A 1 172 ? 1.898 11.469 12.742 1 98.94 172 LEU A C 1
ATOM 1291 O O . LEU A 1 172 ? 2.168 12.664 12.57 1 98.94 172 LEU A O 1
ATOM 1295 N N . GLU A 1 173 ? 2.705 10.625 13.305 1 98.88 173 GLU A N 1
ATOM 1296 C CA . GLU A 1 173 ? 4.055 11.031 13.68 1 98.88 173 GLU A CA 1
ATOM 1297 C C . GLU A 1 173 ? 4.828 11.547 12.461 1 98.88 173 GLU A C 1
ATOM 1299 O O . GLU A 1 173 ? 5.488 12.586 12.539 1 98.88 173 GLU A O 1
ATOM 1304 N N . TYR A 1 174 ? 4.727 10.914 11.391 1 98.94 174 TYR A N 1
ATOM 1305 C CA . TYR A 1 174 ? 5.426 11.359 10.195 1 98.94 174 TYR A CA 1
ATOM 1306 C C . TYR A 1 174 ? 4.84 12.664 9.672 1 98.94 174 TYR A C 1
ATOM 1308 O O . TYR A 1 174 ? 5.582 13.578 9.297 1 98.94 174 TYR A O 1
ATOM 1316 N N . ALA A 1 175 ? 3.521 12.711 9.664 1 98.94 175 ALA A N 1
ATOM 1317 C CA . ALA A 1 175 ? 2.844 13.906 9.156 1 98.94 175 ALA A CA 1
ATOM 1318 C C . ALA A 1 175 ? 3.307 15.156 9.891 1 98.94 175 ALA A C 1
ATOM 1320 O O . ALA A 1 175 ? 3.35 16.25 9.312 1 98.94 175 ALA A O 1
ATOM 1321 N N . THR A 1 176 ? 3.711 14.984 11.156 1 98.94 176 THR A N 1
ATOM 1322 C CA . THR A 1 176 ? 3.92 16.172 11.984 1 98.94 176 THR A CA 1
ATOM 1323 C C . THR A 1 176 ? 5.402 16.344 12.305 1 98.94 176 THR A C 1
ATOM 1325 O O . THR A 1 176 ? 5.781 17.281 13 1 98.94 176 THR A O 1
ATOM 1328 N N . HIS A 1 177 ? 6.262 15.523 11.773 1 98.5 177 HIS A N 1
ATOM 1329 C CA . HIS A 1 177 ? 7.629 15.414 12.258 1 98.5 177 HIS A CA 1
ATOM 1330 C C . HIS A 1 177 ? 8.406 16.703 12.008 1 98.5 177 HIS A C 1
ATOM 1332 O O . HIS A 1 177 ? 9.398 16.984 12.688 1 98.5 177 HIS A O 1
ATOM 1338 N N . SER A 1 178 ? 7.902 17.516 11.078 1 98.38 178 SER A N 1
ATOM 1339 C CA . SER A 1 178 ? 8.672 18.703 10.727 1 98.38 178 SER A CA 1
ATOM 1340 C C . SER A 1 178 ? 8.062 19.969 11.336 1 98.38 178 SER A C 1
ATOM 1342 O O . SER A 1 178 ? 8.445 21.078 10.984 1 98.38 178 SER A O 1
ATOM 1344 N N . TYR A 1 179 ? 7.102 19.812 12.211 1 98.88 179 TYR A N 1
ATOM 1345 C CA . TYR A 1 179 ? 6.367 20.953 12.75 1 98.88 179 TYR A CA 1
ATOM 1346 C C . TYR A 1 179 ? 7.293 21.891 13.523 1 98.88 179 TYR A C 1
ATOM 1348 O O . TYR A 1 179 ? 7.168 23.109 13.43 1 98.88 179 TYR A O 1
ATOM 1356 N N . CYS A 1 180 ? 8.297 21.328 14.289 1 98.81 180 CYS A N 1
ATOM 1357 C CA . CYS A 1 180 ? 9.117 22.141 15.172 1 98.81 180 CYS A CA 1
ATOM 1358 C C . CYS A 1 180 ? 10.43 22.531 14.5 1 98.81 180 CYS A C 1
ATOM 1360 O O . CYS A 1 180 ? 11.188 21.656 14.062 1 98.81 180 CYS A O 1
ATOM 1362 N N . ARG A 1 181 ? 10.555 23.797 14.352 1 94.38 181 ARG A N 1
ATOM 1363 C CA . ARG A 1 181 ? 11.758 24.312 13.703 1 94.38 181 ARG A CA 1
ATOM 1364 C C . ARG A 1 181 ? 12.344 25.484 14.484 1 94.38 181 ARG A C 1
ATOM 1366 O O . ARG A 1 181 ? 11.625 26.203 15.172 1 94.38 181 ARG A O 1
ATOM 1373 N N . MET B 1 1 ? 52.438 -66.562 26.219 1 36.56 1 MET B N 1
ATOM 1374 C CA . MET B 1 1 ? 50.969 -66.375 26.172 1 36.56 1 MET B CA 1
ATOM 1375 C C . MET B 1 1 ? 50.625 -65.062 25.484 1 36.56 1 MET B C 1
ATOM 1377 O O . MET B 1 1 ? 50.875 -63.969 26.016 1 36.56 1 MET B O 1
ATOM 1381 N N . LEU B 1 2 ? 50.781 -65 24.109 1 42.31 2 LEU B N 1
ATOM 1382 C CA . LEU B 1 2 ? 50.562 -63.875 23.172 1 42.31 2 LEU B CA 1
ATOM 1383 C C . LEU B 1 2 ? 49.125 -63.438 23.172 1 42.31 2 LEU B C 1
ATOM 1385 O O . LEU B 1 2 ? 48.219 -64.25 22.953 1 42.31 2 LEU B O 1
ATOM 1389 N N . ALA B 1 3 ? 48.75 -62.281 23.859 1 46.44 3 ALA B N 1
ATOM 1390 C CA . ALA B 1 3 ? 47.438 -61.656 24.047 1 46.44 3 ALA B CA 1
ATOM 1391 C C . ALA B 1 3 ? 46.906 -61.125 22.719 1 46.44 3 ALA B C 1
ATOM 1393 O O . ALA B 1 3 ? 47.5 -60.25 22.094 1 46.44 3 ALA B O 1
ATOM 1394 N N . SER B 1 4 ? 46.219 -61.938 21.906 1 44.31 4 SER B N 1
ATOM 1395 C CA . SER B 1 4 ? 45.594 -61.469 20.656 1 44.31 4 SER B CA 1
ATOM 1396 C C . SER B 1 4 ? 44.531 -60.406 20.906 1 44.31 4 SER B C 1
ATOM 1398 O O . SER B 1 4 ? 43.594 -60.625 21.641 1 44.31 4 SER B O 1
ATOM 1400 N N . VAL B 1 5 ? 44.875 -59.062 20.812 1 44.28 5 VAL B N 1
ATOM 1401 C CA . VAL B 1 5 ? 43.938 -57.938 20.969 1 44.28 5 VAL B CA 1
ATOM 1402 C C . VAL B 1 5 ? 42.906 -57.969 19.859 1 44.28 5 VAL B C 1
ATOM 1404 O O . VAL B 1 5 ? 43.219 -57.938 18.672 1 44.28 5 VAL B O 1
ATOM 1407 N N . ALA B 1 6 ? 41.719 -58.562 20.125 1 44 6 ALA B N 1
ATOM 1408 C CA . ALA B 1 6 ? 40.562 -58.594 19.219 1 44 6 ALA B CA 1
ATOM 1409 C C . ALA B 1 6 ? 40.094 -57.188 18.891 1 44 6 ALA B C 1
ATOM 1411 O O . ALA B 1 6 ? 39.688 -56.438 19.781 1 44 6 ALA B O 1
ATOM 1412 N N . LEU B 1 7 ? 40.594 -56.562 17.812 1 42.66 7 LEU B N 1
ATOM 1413 C CA . LEU B 1 7 ? 40.094 -55.25 17.344 1 42.66 7 LEU B CA 1
ATOM 1414 C C . LEU B 1 7 ? 38.625 -55.312 16.984 1 42.66 7 LEU B C 1
ATOM 1416 O O . LEU B 1 7 ? 38.25 -56.094 16.109 1 42.66 7 LEU B O 1
ATOM 1420 N N . ALA B 1 8 ? 37.656 -54.938 17.844 1 44.47 8 ALA B N 1
ATOM 1421 C CA . ALA B 1 8 ? 36.219 -54.844 17.625 1 44.47 8 ALA B CA 1
ATOM 1422 C C . ALA B 1 8 ? 35.906 -53.906 16.469 1 44.47 8 ALA B C 1
ATOM 1424 O O . ALA B 1 8 ? 36.344 -52.75 16.469 1 44.47 8 ALA B O 1
ATOM 1425 N N . ALA B 1 9 ? 35.562 -54.406 15.266 1 48.19 9 ALA B N 1
ATOM 1426 C CA . ALA B 1 9 ? 35.062 -53.656 14.133 1 48.19 9 ALA B CA 1
ATOM 1427 C C . ALA B 1 9 ? 33.812 -52.844 14.523 1 48.19 9 ALA B C 1
ATOM 1429 O O . ALA B 1 9 ? 32.812 -53.406 14.922 1 48.19 9 ALA B O 1
ATOM 1430 N N . LEU B 1 10 ? 33.938 -51.562 14.953 1 45.06 10 LEU B N 1
ATOM 1431 C CA . LEU B 1 10 ? 32.812 -50.656 15.195 1 45.06 10 LEU B CA 1
ATOM 1432 C C . LEU B 1 10 ? 31.938 -50.531 13.945 1 45.06 10 LEU B C 1
ATOM 1434 O O . LEU B 1 10 ? 32.406 -50.125 12.891 1 45.06 10 LEU B O 1
ATOM 1438 N N . ALA B 1 11 ? 30.891 -51.375 13.75 1 49.16 11 ALA B N 1
ATOM 1439 C CA . ALA B 1 11 ? 29.859 -51.188 12.727 1 49.16 11 ALA B CA 1
ATOM 1440 C C . ALA B 1 11 ? 29.391 -49.719 12.688 1 49.16 11 ALA B C 1
ATOM 1442 O O . ALA B 1 11 ? 28.953 -49.188 13.703 1 49.16 11 ALA B O 1
ATOM 1443 N N . GLY B 1 12 ? 29.891 -48.875 11.781 1 46.75 12 GLY B N 1
ATOM 1444 C CA . GLY B 1 12 ? 29.422 -47.531 11.547 1 46.75 12 GLY B CA 1
ATOM 1445 C C . GLY B 1 12 ? 27.922 -47.438 11.383 1 46.75 12 GLY B C 1
ATOM 1446 O O . GLY B 1 12 ? 27.328 -48.156 10.586 1 46.75 12 GLY B O 1
ATOM 1447 N N . VAL B 1 13 ? 27.141 -47.062 12.359 1 53.06 13 VAL B N 1
ATOM 1448 C CA . VAL B 1 13 ? 25.75 -46.656 12.266 1 53.06 13 VAL B CA 1
ATOM 1449 C C . VAL B 1 13 ? 25.562 -45.75 11.047 1 53.06 13 VAL B C 1
ATOM 1451 O O . VAL B 1 13 ? 26.234 -44.719 10.914 1 53.06 13 VAL B O 1
ATOM 1454 N N . GLY B 1 14 ? 25.234 -46.375 9.93 1 47.28 14 GLY B N 1
ATOM 1455 C CA . GLY B 1 14 ? 24.859 -45.531 8.781 1 47.28 14 GLY B CA 1
ATOM 1456 C C . GLY B 1 14 ? 23.938 -44.406 9.141 1 47.28 14 GLY B C 1
ATOM 1457 O O . GLY B 1 14 ? 23 -44.594 9.922 1 47.28 14 GLY B O 1
ATOM 1458 N N . THR B 1 15 ? 24.438 -43.188 9.18 1 53.53 15 THR B N 1
ATOM 1459 C CA . THR B 1 15 ? 23.578 -42.031 9.281 1 53.53 15 THR B CA 1
ATOM 1460 C C . THR B 1 15 ? 22.359 -42.156 8.367 1 53.53 15 THR B C 1
ATOM 1462 O O . THR B 1 15 ? 22.484 -42.562 7.211 1 53.53 15 THR B O 1
ATOM 1465 N N . PRO B 1 16 ? 21.234 -42.312 8.898 1 47.25 16 PRO B N 1
ATOM 1466 C CA . PRO B 1 16 ? 20.109 -42.281 7.961 1 47.25 16 PRO B CA 1
ATOM 1467 C C . PRO B 1 16 ? 20.266 -41.156 6.918 1 47.25 16 PRO B C 1
ATOM 1469 O O . PRO B 1 16 ? 20.672 -40.062 7.25 1 47.25 16 PRO B O 1
ATOM 1472 N N . HIS B 1 17 ? 20.797 -41.406 5.773 1 39.81 17 HIS B N 1
ATOM 1473 C CA . HIS B 1 17 ? 20.672 -40.406 4.723 1 39.81 17 HIS B CA 1
ATOM 1474 C C . HIS B 1 17 ? 19.297 -39.75 4.758 1 39.81 17 HIS B C 1
ATOM 1476 O O . HIS B 1 17 ? 18.281 -40.438 4.723 1 39.81 17 HIS B O 1
ATOM 1482 N N . ALA B 1 18 ? 19.141 -38.75 5.438 1 50.31 18 ALA B N 1
ATOM 1483 C CA . ALA B 1 18 ? 17.969 -37.938 5.09 1 50.31 18 ALA B CA 1
ATOM 1484 C C . ALA B 1 18 ? 17.641 -38.062 3.607 1 50.31 18 ALA B C 1
ATOM 1486 O O . ALA B 1 18 ? 18.406 -37.625 2.75 1 50.31 18 ALA B O 1
ATOM 1487 N N . THR B 1 19 ? 17.094 -39.062 3.033 1 45.94 19 THR B N 1
ATOM 1488 C CA . THR B 1 19 ? 16.797 -39.25 1.613 1 45.94 19 THR B CA 1
ATOM 1489 C C . THR B 1 19 ? 16.391 -37.938 0.966 1 45.94 19 THR B C 1
ATOM 1491 O O . THR B 1 19 ? 15.625 -37.156 1.545 1 45.94 19 THR B O 1
ATOM 1494 N N . ALA B 1 20 ? 17.031 -37.219 0.212 1 49.72 20 ALA B N 1
ATOM 1495 C CA . ALA B 1 20 ? 16.688 -36.188 -0.745 1 49.72 20 ALA B CA 1
ATOM 1496 C C . ALA B 1 20 ? 15.242 -36.312 -1.229 1 49.72 20 ALA B C 1
ATOM 1498 O O . ALA B 1 20 ? 14.703 -35.406 -1.871 1 49.72 20 ALA B O 1
ATOM 1499 N N . ASP B 1 21 ? 14.672 -37.531 -1.194 1 52.97 21 ASP B N 1
ATOM 1500 C CA . ASP B 1 21 ? 13.438 -38 -1.842 1 52.97 21 ASP B CA 1
ATOM 1501 C C . ASP B 1 21 ? 12.211 -37.406 -1.156 1 52.97 21 ASP B C 1
ATOM 1503 O O . ASP B 1 21 ? 11.078 -37.656 -1.567 1 52.97 21 ASP B O 1
ATOM 1507 N N . ASP B 1 22 ? 12.375 -36.562 -0.125 1 67.56 22 ASP B N 1
ATOM 1508 C CA . ASP B 1 22 ? 11.305 -36.188 0.787 1 67.56 22 ASP B CA 1
ATOM 1509 C C . ASP B 1 22 ? 10.742 -34.812 0.425 1 67.56 22 ASP B C 1
ATOM 1511 O O . ASP B 1 22 ? 9.773 -34.344 1.036 1 67.56 22 ASP B O 1
ATOM 1515 N N . ALA B 1 23 ? 11.258 -34.344 -0.654 1 89.19 23 ALA B N 1
ATOM 1516 C CA . ALA B 1 23 ? 10.758 -33 -0.972 1 89.19 23 ALA B CA 1
ATOM 1517 C C . ALA B 1 23 ? 9.414 -33.062 -1.683 1 89.19 23 ALA B C 1
ATOM 1519 O O . ALA B 1 23 ? 9.18 -33.969 -2.506 1 89.19 23 ALA B O 1
ATOM 1520 N N . SER B 1 24 ? 8.516 -32.219 -1.26 1 96.44 24 SER B N 1
ATOM 1521 C CA . SER B 1 24 ? 7.215 -32.094 -1.906 1 96.44 24 SER B CA 1
ATOM 1522 C C . SER B 1 24 ? 7.359 -31.906 -3.412 1 96.44 24 SER B C 1
ATOM 1524 O O . SER B 1 24 ? 8.195 -31.125 -3.867 1 96.44 24 SER B O 1
ATOM 1526 N N . PRO B 1 25 ? 6.68 -32.688 -4.188 1 97.94 25 PRO B N 1
ATOM 1527 C CA . PRO B 1 25 ? 6.711 -32.5 -5.641 1 97.94 25 PRO B CA 1
ATOM 1528 C C . PRO B 1 25 ? 6.266 -31.109 -6.07 1 97.94 25 PRO B C 1
ATOM 1530 O O . PRO B 1 25 ? 6.453 -30.734 -7.227 1 97.94 25 PRO B O 1
ATOM 1533 N N . LEU B 1 26 ? 5.711 -30.297 -5.148 1 98.75 26 LEU B N 1
ATOM 1534 C CA . LEU B 1 26 ? 5.172 -28.984 -5.492 1 98.75 26 LEU B CA 1
ATOM 1535 C C . LEU B 1 26 ? 6.223 -27.891 -5.309 1 98.75 26 LEU B C 1
ATOM 1537 O O . LEU B 1 26 ? 5.977 -26.719 -5.629 1 98.75 26 LEU B O 1
ATOM 1541 N N . VAL B 1 27 ? 7.406 -28.234 -4.887 1 98.81 27 VAL B N 1
ATOM 1542 C CA . VAL B 1 27 ? 8.445 -27.25 -4.605 1 98.81 27 VAL B CA 1
ATOM 1543 C C . VAL B 1 27 ? 8.766 -26.453 -5.871 1 98.81 27 VAL B C 1
ATOM 1545 O O . VAL B 1 27 ? 8.828 -25.219 -5.844 1 98.81 27 VAL B O 1
ATOM 1548 N N . PRO B 1 28 ? 8.898 -27.109 -7.055 1 98.81 28 PRO B N 1
ATOM 1549 C CA . PRO B 1 28 ? 9.219 -26.312 -8.242 1 98.81 28 PRO B CA 1
ATOM 1550 C C . PRO B 1 28 ? 8.133 -25.281 -8.586 1 98.81 28 PRO B C 1
ATOM 1552 O O . PRO B 1 28 ? 8.453 -24.156 -8.969 1 98.81 28 PRO B O 1
ATOM 1555 N N . LEU B 1 29 ? 6.859 -25.609 -8.414 1 98.94 29 LEU B N 1
ATOM 1556 C CA . LEU B 1 29 ? 5.754 -24.688 -8.68 1 98.94 29 LEU B CA 1
ATOM 1557 C C . LEU B 1 29 ? 5.754 -23.531 -7.688 1 98.94 29 LEU B C 1
ATOM 1559 O O . LEU B 1 29 ? 5.691 -22.375 -8.086 1 98.94 29 LEU B O 1
ATOM 1563 N N . VAL B 1 30 ? 5.871 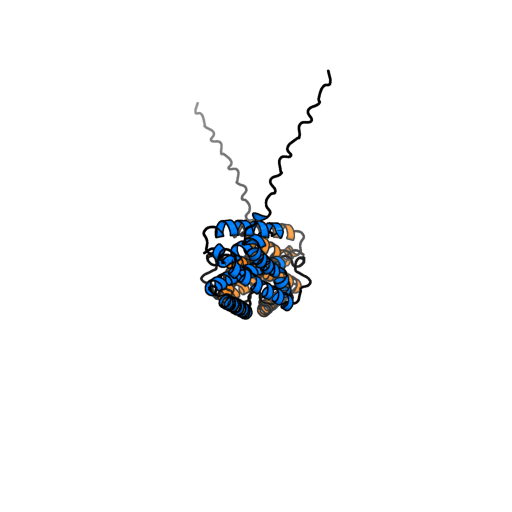-23.875 -6.414 1 98.94 30 VAL B N 1
ATOM 1564 C CA . VAL B 1 30 ? 5.84 -22.859 -5.367 1 98.94 30 VAL B CA 1
ATOM 1565 C C . VAL B 1 30 ? 7.062 -21.953 -5.484 1 98.94 30 VAL B C 1
ATOM 1567 O O . VAL B 1 30 ? 6.977 -20.75 -5.246 1 98.94 30 VAL B O 1
ATOM 1570 N N . ASP B 1 31 ? 8.156 -22.562 -5.887 1 98.94 31 ASP B N 1
ATOM 1571 C CA . ASP B 1 31 ? 9.367 -21.766 -6.047 1 98.94 31 ASP B CA 1
ATOM 1572 C C . ASP B 1 31 ? 9.227 -20.781 -7.203 1 98.94 31 ASP B C 1
ATOM 1574 O O . ASP B 1 31 ? 9.695 -19.641 -7.113 1 98.94 31 ASP B O 1
ATOM 1578 N N . ALA B 1 32 ? 8.641 -21.188 -8.281 1 98.94 32 ALA B N 1
ATOM 1579 C CA . ALA B 1 32 ? 8.383 -20.266 -9.391 1 98.94 32 ALA B CA 1
ATOM 1580 C C . ALA B 1 32 ? 7.441 -19.141 -8.969 1 98.94 32 ALA B C 1
ATOM 1582 O O . ALA B 1 32 ? 7.656 -17.984 -9.312 1 98.94 32 ALA B O 1
ATOM 1583 N N . ALA B 1 33 ? 6.422 -19.484 -8.203 1 98.94 33 ALA B N 1
ATOM 1584 C CA . ALA B 1 33 ? 5.492 -18.484 -7.688 1 98.94 33 ALA B CA 1
ATOM 1585 C C . ALA B 1 33 ? 6.211 -17.484 -6.781 1 98.94 33 ALA B C 1
ATOM 1587 O O . ALA B 1 33 ? 5.949 -16.281 -6.84 1 98.94 33 ALA B O 1
ATOM 1588 N N . ALA B 1 34 ? 7.094 -18 -5.988 1 98.94 34 ALA B N 1
ATOM 1589 C CA . ALA B 1 34 ? 7.863 -17.156 -5.078 1 98.94 34 ALA B CA 1
ATOM 1590 C C . ALA B 1 34 ? 8.789 -16.219 -5.848 1 98.94 34 ALA B C 1
ATOM 1592 O O . ALA B 1 34 ? 8.906 -15.039 -5.508 1 98.94 34 ALA B O 1
ATOM 1593 N N . GLN B 1 35 ? 9.43 -16.766 -6.832 1 98.94 35 GLN B N 1
ATOM 1594 C CA . GLN B 1 35 ? 10.289 -15.938 -7.664 1 98.94 35 GLN B CA 1
ATOM 1595 C C . GLN B 1 35 ? 9.492 -14.828 -8.344 1 98.94 35 GLN B C 1
ATOM 1597 O O . GLN B 1 35 ? 9.945 -13.688 -8.414 1 98.94 35 GLN B O 1
ATOM 1602 N N . ARG B 1 36 ? 8.391 -15.18 -8.844 1 98.88 36 ARG B N 1
ATOM 1603 C CA . ARG B 1 36 ? 7.535 -14.164 -9.453 1 98.88 36 ARG B CA 1
ATOM 1604 C C . ARG B 1 36 ? 7.125 -13.109 -8.43 1 98.88 36 ARG B C 1
ATOM 1606 O O . ARG B 1 36 ? 7.113 -11.914 -8.734 1 98.88 36 ARG B O 1
ATOM 1613 N N . LEU B 1 37 ? 6.758 -13.586 -7.246 1 98.88 37 LEU B N 1
ATOM 1614 C CA . LEU B 1 37 ? 6.414 -12.664 -6.168 1 98.88 37 LEU B CA 1
ATOM 1615 C C . LEU B 1 37 ? 7.566 -11.711 -5.879 1 98.88 37 LEU B C 1
ATOM 1617 O O . LEU B 1 37 ? 7.348 -10.516 -5.641 1 98.88 37 LEU B O 1
ATOM 1621 N N . GLN B 1 38 ? 8.773 -12.148 -5.93 1 98.69 38 GLN B N 1
ATOM 1622 C CA . GLN B 1 38 ? 9.953 -11.359 -5.613 1 98.69 38 GLN B CA 1
ATOM 1623 C C . GLN B 1 38 ? 10.195 -10.281 -6.664 1 98.69 38 GLN B C 1
ATOM 1625 O O . GLN B 1 38 ? 10.984 -9.359 -6.449 1 98.69 38 GLN B O 1
ATOM 1630 N N . THR B 1 39 ? 9.555 -10.375 -7.816 1 98.69 39 THR B N 1
ATOM 1631 C CA . THR B 1 39 ? 9.648 -9.289 -8.789 1 98.69 39 THR B CA 1
ATOM 1632 C C . THR B 1 39 ? 8.914 -8.047 -8.281 1 98.69 39 THR B C 1
ATOM 1634 O O . THR B 1 39 ? 9.094 -6.953 -8.82 1 98.69 39 THR B O 1
ATOM 1637 N N . ALA B 1 40 ? 8.148 -8.148 -7.234 1 98.69 40 ALA B N 1
ATOM 1638 C CA . ALA B 1 40 ? 7.387 -7.031 -6.688 1 98.69 40 ALA B CA 1
ATOM 1639 C C . ALA B 1 40 ? 8.305 -5.879 -6.301 1 98.69 40 ALA B C 1
ATOM 1641 O O . ALA B 1 40 ? 7.973 -4.711 -6.523 1 98.69 40 ALA B O 1
ATOM 1642 N N . ASP B 1 41 ? 9.453 -6.195 -5.77 1 98 41 ASP B N 1
ATOM 1643 C CA . ASP B 1 41 ? 10.344 -5.148 -5.281 1 98 41 ASP B CA 1
ATOM 1644 C C . ASP B 1 41 ? 10.883 -4.305 -6.438 1 98 41 ASP B C 1
ATOM 1646 O O . ASP B 1 41 ? 10.727 -3.082 -6.445 1 98 41 ASP B O 1
ATOM 1650 N N . PRO B 1 42 ? 11.539 -4.926 -7.461 1 98.12 42 PRO B N 1
ATOM 1651 C CA . PRO B 1 42 ? 12.008 -4.082 -8.562 1 98.12 42 PRO B CA 1
ATOM 1652 C C . PRO B 1 42 ? 10.875 -3.408 -9.32 1 98.12 42 PRO B C 1
ATOM 1654 O O . PRO B 1 42 ? 11.031 -2.295 -9.828 1 98.12 42 PRO B O 1
ATOM 1657 N N . VAL B 1 43 ? 9.695 -4.016 -9.469 1 98.44 43 VAL B N 1
ATOM 1658 C CA . VAL B 1 43 ? 8.547 -3.395 -10.109 1 98.44 43 VAL B CA 1
ATOM 1659 C C . VAL B 1 43 ? 8.094 -2.182 -9.305 1 98.44 43 VAL B C 1
ATOM 1661 O O . VAL B 1 43 ? 7.848 -1.109 -9.867 1 98.44 43 VAL B O 1
ATOM 1664 N N . ALA B 1 44 ? 7.988 -2.369 -8.008 1 98.38 44 ALA B N 1
ATOM 1665 C CA . ALA B 1 44 ? 7.609 -1.262 -7.137 1 98.38 44 ALA B CA 1
ATOM 1666 C C . ALA B 1 44 ? 8.594 -0.106 -7.254 1 98.38 44 ALA B C 1
ATOM 1668 O O . ALA B 1 44 ? 8.195 1.059 -7.324 1 98.38 44 ALA B O 1
ATOM 1669 N N . ALA B 1 45 ? 9.844 -0.449 -7.262 1 98.12 45 ALA B N 1
ATOM 1670 C CA . ALA B 1 45 ? 10.867 0.587 -7.387 1 98.12 45 ALA B CA 1
ATOM 1671 C C . ALA B 1 45 ? 10.68 1.382 -8.68 1 98.12 45 ALA B C 1
ATOM 1673 O O . ALA B 1 45 ? 10.719 2.613 -8.664 1 98.12 45 ALA B O 1
ATOM 1674 N N . SER B 1 46 ? 10.516 0.68 -9.734 1 97.56 46 SER B N 1
ATOM 1675 C CA . SER B 1 46 ? 10.336 1.32 -11.039 1 97.56 46 SER B CA 1
ATOM 1676 C C . SER B 1 46 ? 9.117 2.234 -11.039 1 97.56 46 SER B C 1
ATOM 1678 O O . SER B 1 46 ? 9.203 3.387 -11.469 1 97.56 46 SER B O 1
ATOM 1680 N N . LYS B 1 47 ? 8.078 1.76 -10.492 1 96.81 47 LYS B N 1
ATOM 1681 C CA . LYS B 1 47 ? 6.832 2.525 -10.508 1 96.81 47 LYS B CA 1
ATOM 1682 C C . LYS B 1 47 ? 6.898 3.701 -9.539 1 96.81 47 LYS B C 1
ATOM 1684 O O . LYS B 1 47 ? 6.391 4.785 -9.836 1 96.81 47 LYS B O 1
ATOM 1689 N N . PHE B 1 48 ? 7.512 3.457 -8.43 1 96.69 48 PHE B N 1
ATOM 1690 C CA . PHE B 1 48 ? 7.641 4.52 -7.441 1 96.69 48 PHE B CA 1
ATOM 1691 C C . PHE B 1 48 ? 8.43 5.695 -8.008 1 96.69 48 PHE B C 1
ATOM 1693 O O . PHE B 1 48 ? 8.031 6.852 -7.844 1 96.69 48 PHE B O 1
ATOM 1700 N N . ARG B 1 49 ? 9.406 5.422 -8.742 1 95.44 49 ARG B N 1
ATOM 1701 C CA . ARG B 1 49 ? 10.281 6.453 -9.297 1 95.44 49 ARG B CA 1
ATOM 1702 C C . ARG B 1 49 ? 9.625 7.145 -10.484 1 95.44 49 ARG B C 1
ATOM 1704 O O . ARG B 1 49 ? 9.797 8.352 -10.672 1 95.44 49 ARG B O 1
ATOM 1711 N N . SER B 1 50 ? 8.898 6.445 -11.234 1 93.5 50 SER B N 1
ATOM 1712 C CA . SER B 1 50 ? 8.312 7.012 -12.445 1 93.5 50 SER B CA 1
ATOM 1713 C C . SER B 1 50 ? 6.953 7.645 -12.156 1 93.5 50 SER B C 1
ATOM 1715 O O . SER B 1 50 ? 6.387 8.328 -13.008 1 93.5 50 SER B O 1
ATOM 1717 N N . GLY B 1 51 ? 6.449 7.32 -11.07 1 91.12 51 GLY B N 1
ATOM 1718 C CA . GLY B 1 51 ? 5.113 7.789 -10.742 1 91.12 51 GLY B CA 1
ATOM 1719 C C . GLY B 1 51 ? 4.016 6.926 -11.336 1 91.12 51 GLY B C 1
ATOM 1720 O O . GLY B 1 51 ? 2.887 7.387 -11.516 1 91.12 51 GLY B O 1
ATOM 1721 N N . GLY B 1 52 ? 4.293 5.746 -11.609 1 90.31 52 GLY B N 1
ATOM 1722 C CA . GLY B 1 52 ? 3.334 4.844 -12.227 1 90.31 52 GLY B CA 1
ATOM 1723 C C . GLY B 1 52 ? 2.406 4.18 -11.219 1 90.31 52 GLY B C 1
ATOM 1724 O O . GLY B 1 52 ? 2.725 4.102 -10.031 1 90.31 52 GLY B O 1
ATOM 1725 N N . ALA B 1 53 ? 1.245 3.713 -11.727 1 92.38 53 ALA B N 1
ATOM 1726 C CA . ALA B 1 53 ? 0.265 3.02 -10.891 1 92.38 53 ALA B CA 1
ATOM 1727 C C . ALA B 1 53 ? 0.708 1.589 -10.602 1 92.38 53 ALA B C 1
ATOM 1729 O O . ALA B 1 53 ? 1.347 0.947 -11.438 1 92.38 53 ALA B O 1
ATOM 1730 N N . ILE B 1 54 ? 0.312 1.123 -9.414 1 96.94 54 ILE B N 1
ATOM 1731 C CA . ILE B 1 54 ? 0.598 -0.266 -9.07 1 96.94 54 ILE B CA 1
ATOM 1732 C C . ILE B 1 54 ? -0.321 -1.192 -9.867 1 96.94 54 ILE B C 1
ATOM 1734 O O . ILE B 1 54 ? 0.144 -2.135 -10.508 1 96.94 54 ILE B O 1
ATOM 1738 N N . ASP B 1 55 ? -1.557 -0.876 -9.844 1 94.31 55 ASP B N 1
ATOM 1739 C CA . ASP B 1 55 ? -2.482 -1.7 -10.617 1 94.31 55 ASP B CA 1
ATOM 1740 C C . ASP B 1 55 ? -2.539 -1.246 -12.07 1 94.31 55 ASP B C 1
ATOM 1742 O O . ASP B 1 55 ? -2.66 -0.052 -12.352 1 94.31 55 ASP B O 1
ATOM 1746 N N . ASP B 1 56 ? -2.395 -2.197 -12.93 1 94.06 56 ASP B N 1
ATOM 1747 C CA . ASP B 1 56 ? -2.453 -2.008 -14.375 1 94.06 56 ASP B CA 1
ATOM 1748 C C . ASP B 1 56 ? -3.391 -3.023 -15.023 1 94.06 56 ASP B C 1
ATOM 1750 O O . ASP B 1 56 ? -2.949 -4.082 -15.469 1 94.06 56 ASP B O 1
ATOM 1754 N N . PRO B 1 57 ? -4.609 -2.682 -15.148 1 95.31 57 PRO B N 1
ATOM 1755 C CA . PRO B 1 57 ? -5.598 -3.66 -15.602 1 95.31 57 PRO B CA 1
ATOM 1756 C C . PRO B 1 57 ? -5.312 -4.184 -17.016 1 95.31 57 PRO B C 1
ATOM 1758 O O . PRO B 1 57 ? -5.562 -5.355 -17.297 1 95.31 57 PRO B O 1
ATOM 1761 N N . ASP B 1 58 ? -4.863 -3.344 -17.906 1 96 58 ASP B N 1
ATOM 1762 C CA . ASP B 1 58 ? -4.559 -3.797 -19.25 1 96 58 ASP B CA 1
ATOM 1763 C C . ASP B 1 58 ? -3.451 -4.852 -19.25 1 96 58 ASP B C 1
ATOM 1765 O O . ASP B 1 58 ? -3.574 -5.895 -19.891 1 96 58 ASP B O 1
ATOM 1769 N N . ARG B 1 59 ? -2.453 -4.609 -18.531 1 96.5 59 ARG B N 1
ATOM 1770 C CA . ARG B 1 59 ? -1.355 -5.566 -18.438 1 96.5 59 ARG B CA 1
ATOM 1771 C C . ARG B 1 59 ? -1.817 -6.859 -17.766 1 96.5 59 ARG B C 1
ATOM 1773 O O . ARG B 1 59 ? -1.434 -7.953 -18.188 1 96.5 59 ARG B O 1
ATOM 1780 N N . GLU B 1 60 ? -2.578 -6.754 -16.719 1 97.75 60 GLU B N 1
ATOM 1781 C CA . GLU B 1 60 ? -3.105 -7.93 -16.031 1 97.75 60 GLU B CA 1
ATOM 1782 C C . 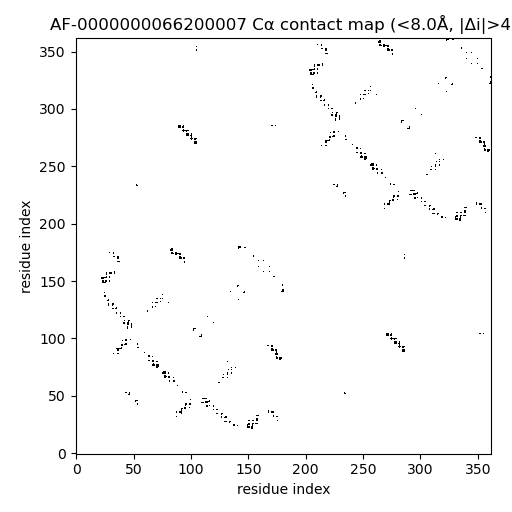GLU B 1 60 ? -3.928 -8.797 -16.969 1 97.75 60 GLU B C 1
ATOM 1784 O O . GLU B 1 60 ? -3.803 -10.023 -16.969 1 97.75 60 GLU B O 1
ATOM 1789 N N . GLN B 1 61 ? -4.707 -8.125 -17.781 1 98 61 GLN B N 1
ATOM 1790 C CA . GLN B 1 61 ? -5.516 -8.859 -18.75 1 98 61 GLN B CA 1
ATOM 1791 C C . GLN B 1 61 ? -4.637 -9.602 -19.75 1 98 61 GLN B C 1
ATOM 1793 O O . GLN B 1 61 ? -4.949 -10.727 -20.156 1 98 61 GLN B O 1
ATOM 1798 N N . GLN B 1 62 ? -3.607 -9.008 -20.172 1 98.5 62 GLN B N 1
ATOM 1799 C CA . GLN B 1 62 ? -2.662 -9.656 -21.078 1 98.5 62 GLN B CA 1
ATOM 1800 C C . GLN B 1 62 ? -2.045 -10.891 -20.438 1 98.5 62 GLN B C 1
ATOM 1802 O O . GLN B 1 62 ? -1.933 -11.938 -21.094 1 98.5 62 GLN B O 1
ATOM 1807 N N . VAL B 1 63 ? -1.629 -10.773 -19.219 1 98.88 63 VAL B N 1
ATOM 1808 C CA . VAL B 1 63 ? -1.037 -11.898 -18.484 1 98.88 63 VAL B CA 1
ATOM 1809 C C . VAL B 1 63 ? -2.053 -13.031 -18.359 1 98.88 63 VAL B C 1
ATOM 1811 O O . VAL B 1 63 ? -1.745 -14.18 -18.672 1 98.88 63 VAL B O 1
ATOM 1814 N N . ILE B 1 64 ? -3.252 -12.656 -17.953 1 98.88 64 ILE B N 1
ATOM 1815 C CA . ILE B 1 64 ? -4.293 -13.656 -17.734 1 98.88 64 ILE B CA 1
ATOM 1816 C C . ILE B 1 64 ? -4.613 -14.359 -19.062 1 98.88 64 ILE B C 1
ATOM 1818 O O . ILE B 1 64 ? -4.75 -15.586 -19.094 1 98.88 64 ILE B O 1
ATOM 1822 N N . ALA B 1 65 ? -4.707 -13.594 -20.125 1 98.88 65 ALA B N 1
ATOM 1823 C CA . ALA B 1 65 ? -4.961 -14.18 -21.438 1 98.88 65 ALA B CA 1
ATOM 1824 C C . ALA B 1 65 ? -3.852 -15.148 -21.828 1 98.88 65 ALA B C 1
ATOM 1826 O O . ALA B 1 65 ? -4.121 -16.234 -22.328 1 98.88 65 ALA B O 1
ATOM 1827 N N . ALA B 1 66 ? -2.643 -14.797 -21.594 1 98.88 66 ALA B N 1
ATOM 1828 C CA . ALA B 1 66 ? -1.499 -15.625 -21.969 1 98.88 66 ALA B CA 1
ATOM 1829 C C . ALA B 1 66 ? -1.493 -16.938 -21.172 1 98.88 66 ALA B C 1
ATOM 1831 O O . ALA B 1 66 ? -1.323 -18.016 -21.75 1 98.88 66 ALA B O 1
ATOM 1832 N N . VAL B 1 67 ? -1.729 -16.875 -19.891 1 98.94 67 VAL B N 1
ATOM 1833 C CA . VAL B 1 67 ? -1.589 -18.062 -19.062 1 98.94 67 VAL B CA 1
ATOM 1834 C C . VAL B 1 67 ? -2.787 -18.984 -19.281 1 98.94 67 VAL B C 1
ATOM 1836 O O . VAL B 1 67 ? -2.654 -20.219 -19.219 1 98.94 67 VAL B O 1
ATOM 1839 N N . THR B 1 68 ? -3.938 -18.453 -19.5 1 98.88 68 THR B N 1
ATOM 1840 C CA . THR B 1 68 ? -5.082 -19.312 -19.781 1 98.88 68 THR B CA 1
ATOM 1841 C C . THR B 1 68 ? -4.938 -19.953 -21.156 1 98.88 68 THR B C 1
ATOM 1843 O O . THR B 1 68 ? -5.355 -21.094 -21.359 1 98.88 68 THR B O 1
ATOM 1846 N N . GLY B 1 69 ? -4.379 -19.25 -22.109 1 98.81 69 GLY B N 1
ATOM 1847 C CA . GLY B 1 69 ? -4.023 -19.859 -23.391 1 98.81 69 GLY B CA 1
ATOM 1848 C C . GLY B 1 69 ? -3.047 -21 -23.234 1 98.81 69 GLY B C 1
ATOM 1849 O O . GLY B 1 69 ? -3.223 -22.062 -23.859 1 98.81 69 GLY B O 1
ATOM 1850 N N . ASP B 1 70 ? -2.053 -20.828 -22.438 1 98.81 70 ASP B N 1
ATOM 1851 C CA . ASP B 1 70 ? -1.083 -21.891 -22.141 1 98.81 70 ASP B CA 1
ATOM 1852 C C . ASP B 1 70 ? -1.76 -23.094 -21.5 1 98.81 70 ASP B C 1
ATOM 1854 O O . ASP B 1 70 ? -1.433 -24.234 -21.828 1 98.81 70 ASP B O 1
ATOM 1858 N N . ALA B 1 71 ? -2.592 -22.812 -20.594 1 98.81 71 ALA B N 1
ATOM 1859 C CA . ALA B 1 71 ? -3.342 -23.891 -19.953 1 98.81 71 ALA B CA 1
ATOM 1860 C C . ALA B 1 71 ? -4.07 -24.75 -20.984 1 98.81 71 ALA B C 1
ATOM 1862 O O . ALA B 1 71 ? -4.051 -25.969 -20.906 1 98.81 71 ALA B O 1
ATOM 1863 N N . THR B 1 72 ? -4.75 -24.078 -21.906 1 98.75 72 THR B N 1
ATOM 1864 C CA . THR B 1 72 ? -5.469 -24.766 -22.969 1 98.75 72 THR B CA 1
ATOM 1865 C C . THR B 1 72 ? -4.52 -25.641 -23.781 1 98.75 72 THR B C 1
ATOM 1867 O O . THR B 1 72 ? -4.852 -26.797 -24.094 1 98.75 72 THR B O 1
ATOM 1870 N N . ARG B 1 73 ? -3.395 -25.188 -24.016 1 98.38 73 ARG B N 1
ATOM 1871 C CA . ARG B 1 73 ? -2.408 -25.922 -24.797 1 98.38 73 ARG B CA 1
ATOM 1872 C C . ARG B 1 73 ? -1.919 -27.156 -24.031 1 98.38 73 ARG B C 1
ATOM 1874 O O . ARG B 1 73 ? -1.549 -28.156 -24.625 1 98.38 73 ARG B O 1
ATOM 1881 N N . HIS B 1 74 ? -1.932 -27.062 -22.734 1 98.38 74 HIS B N 1
ATOM 1882 C CA . HIS B 1 74 ? -1.523 -28.172 -21.875 1 98.38 74 HIS B CA 1
ATOM 1883 C C . HIS B 1 74 ? -2.697 -29.094 -21.578 1 98.38 74 HIS B C 1
ATOM 1885 O O . HIS B 1 74 ? -2.539 -30.109 -20.875 1 98.38 74 HIS B O 1
ATOM 1891 N N . ASN B 1 75 ? -3.861 -28.734 -22.047 1 98.38 75 ASN B N 1
ATOM 1892 C CA . ASN B 1 75 ? -5.082 -29.5 -21.828 1 98.38 75 ASN B CA 1
ATOM 1893 C C . ASN B 1 75 ? -5.445 -29.578 -20.344 1 98.38 75 ASN B C 1
ATOM 1895 O O . ASN B 1 75 ? -5.812 -30.641 -19.844 1 98.38 75 ASN B O 1
ATOM 1899 N N . ILE B 1 76 ? -5.191 -28.5 -19.609 1 98.5 76 ILE B N 1
ATOM 1900 C CA . ILE B 1 76 ? -5.684 -28.359 -18.234 1 98.5 76 ILE B CA 1
ATOM 1901 C C . ILE B 1 76 ? -6.711 -27.234 -18.172 1 98.5 76 ILE B C 1
ATOM 1903 O O . ILE B 1 76 ? -6.855 -26.453 -19.125 1 98.5 76 ILE B O 1
ATOM 1907 N N . ASP B 1 77 ? -7.48 -27.141 -17.078 1 98.75 77 ASP B N 1
ATOM 1908 C CA . ASP B 1 77 ? -8.609 -26.234 -16.922 1 98.75 77 ASP B CA 1
ATOM 1909 C C . ASP B 1 77 ? -8.141 -24.781 -16.891 1 98.75 77 ASP B C 1
ATOM 1911 O O . ASP B 1 77 ? -7.508 -24.344 -15.93 1 98.75 77 ASP B O 1
ATOM 1915 N N . PRO B 1 78 ? -8.484 -23.984 -17.906 1 98.88 78 PRO B N 1
ATOM 1916 C CA . PRO B 1 78 ? -8.086 -22.578 -17.906 1 98.88 78 PRO B CA 1
ATOM 1917 C C . PRO B 1 78 ? -8.68 -21.797 -16.734 1 98.88 78 PRO B C 1
ATOM 1919 O O . PRO B 1 78 ? -8.086 -20.812 -16.266 1 98.88 78 PRO B O 1
ATOM 1922 N N . GLY B 1 79 ? -9.875 -22.172 -16.234 1 98.81 79 GLY B N 1
ATOM 1923 C CA . GLY B 1 79 ? -10.461 -21.516 -15.07 1 98.81 79 GLY B CA 1
ATOM 1924 C C . GLY B 1 79 ? -9.625 -21.656 -13.812 1 98.81 79 GLY B C 1
ATOM 1925 O O . GLY B 1 79 ? -9.5 -20.719 -13.031 1 98.81 79 GLY B O 1
ATOM 1926 N N . TYR B 1 80 ? -9.062 -22.891 -13.648 1 98.88 80 TYR B N 1
ATOM 1927 C CA . TYR B 1 80 ? -8.141 -23.125 -12.539 1 98.88 80 TYR B CA 1
ATOM 1928 C C . TYR B 1 80 ? -6.938 -22.188 -12.625 1 98.88 80 TYR B C 1
ATOM 1930 O O . TYR B 1 80 ? -6.59 -21.516 -11.648 1 98.88 80 TYR B O 1
ATOM 1938 N N . VAL B 1 81 ? -6.363 -22.156 -13.773 1 98.94 81 VAL B N 1
ATOM 1939 C CA . VAL B 1 81 ? -5.156 -21.359 -13.977 1 98.94 81 VAL B CA 1
ATOM 1940 C C . VAL B 1 81 ? -5.48 -19.875 -13.828 1 98.94 81 VAL B C 1
ATOM 1942 O O . VAL B 1 81 ? -4.707 -19.125 -13.234 1 98.94 81 VAL B O 1
ATOM 1945 N N . HIS B 1 82 ? -6.613 -19.438 -14.32 1 98.94 82 HIS B N 1
ATOM 1946 C CA . HIS B 1 82 ? -7.094 -18.078 -14.125 1 98.94 82 HIS B CA 1
ATOM 1947 C C . HIS B 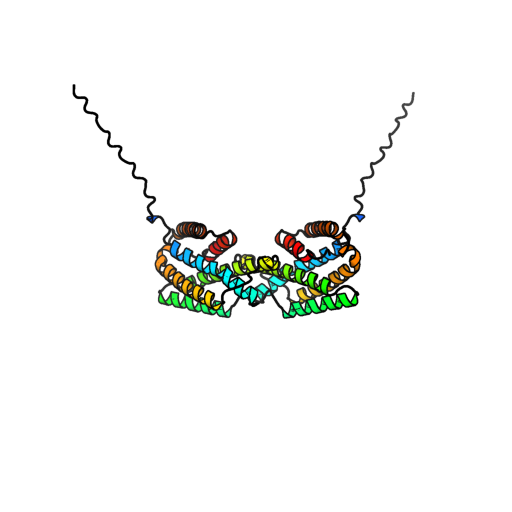1 82 ? -7.098 -17.703 -12.648 1 98.94 82 HIS B C 1
ATOM 1949 O O . HIS B 1 82 ? -6.547 -16.672 -12.273 1 98.94 82 HIS B O 1
ATOM 1955 N N . ASP B 1 83 ? -7.688 -18.531 -11.891 1 98.75 83 ASP B N 1
ATOM 1956 C CA . ASP B 1 83 ? -7.832 -18.234 -10.469 1 98.75 83 ASP B CA 1
ATOM 1957 C C . ASP B 1 83 ? -6.469 -18.172 -9.781 1 98.75 83 ASP B C 1
ATOM 1959 O O . ASP B 1 83 ? -6.23 -17.297 -8.945 1 98.75 83 ASP B O 1
ATOM 1963 N N . VAL B 1 84 ? -5.609 -19.078 -10.086 1 98.94 84 VAL B N 1
ATOM 1964 C CA . VAL B 1 84 ? -4.27 -19.141 -9.516 1 98.94 84 VAL B CA 1
ATOM 1965 C C . VAL B 1 84 ? -3.52 -17.844 -9.812 1 98.94 84 VAL B C 1
ATOM 1967 O O . VAL B 1 84 ? -2.898 -17.266 -8.93 1 98.94 84 VAL B O 1
ATOM 1970 N N . PHE B 1 85 ? -3.67 -17.391 -11.008 1 98.94 85 PHE B N 1
ATOM 1971 C CA . PHE B 1 85 ? -2.869 -16.234 -11.398 1 98.94 85 PHE B CA 1
ATOM 1972 C C . PHE B 1 85 ? -3.516 -14.945 -10.914 1 98.94 85 PHE B C 1
ATOM 1974 O O . PHE B 1 85 ? -2.822 -13.961 -10.633 1 98.94 85 PHE B O 1
ATOM 1981 N N . ARG B 1 86 ? -4.828 -14.891 -10.75 1 98.75 86 ARG B N 1
ATOM 1982 C CA . ARG B 1 86 ? -5.445 -13.75 -10.078 1 98.75 86 ARG B CA 1
ATOM 1983 C C . ARG B 1 86 ? -4.902 -13.586 -8.664 1 98.75 86 ARG B C 1
ATOM 1985 O O . ARG B 1 86 ? -4.582 -12.469 -8.242 1 98.75 86 ARG B O 1
ATOM 1992 N N . ASN B 1 87 ? -4.805 -14.719 -7.973 1 98.88 87 ASN B N 1
ATOM 1993 C CA . ASN B 1 87 ? -4.227 -14.688 -6.633 1 98.88 87 ASN B CA 1
ATOM 1994 C C . ASN B 1 87 ? -2.771 -14.227 -6.66 1 98.88 87 ASN B C 1
ATOM 1996 O O . ASN B 1 87 ? -2.346 -13.445 -5.812 1 98.88 87 ASN B O 1
ATOM 2000 N N . GLN B 1 88 ? -2.008 -14.703 -7.605 1 98.94 88 GLN B N 1
ATOM 2001 C CA . GLN B 1 88 ? -0.598 -14.359 -7.762 1 98.94 88 GLN B CA 1
ATOM 2002 C C . GLN B 1 88 ? -0.419 -12.859 -8.008 1 98.94 88 GLN B C 1
ATOM 2004 O O . GLN B 1 88 ? 0.461 -12.234 -7.414 1 98.94 88 GLN B O 1
ATOM 2009 N N . ILE B 1 89 ? -1.208 -12.328 -8.875 1 98.88 89 ILE B N 1
ATOM 2010 C CA . ILE B 1 89 ? -1.143 -10.914 -9.234 1 98.88 89 ILE B CA 1
ATOM 2011 C C . ILE B 1 89 ? -1.538 -10.062 -8.031 1 98.88 89 ILE B C 1
ATOM 2013 O O . ILE B 1 89 ? -0.86 -9.086 -7.703 1 98.88 89 ILE B O 1
ATOM 2017 N N . ASP B 1 90 ? -2.586 -10.477 -7.312 1 98.69 90 ASP B N 1
ATOM 2018 C CA . ASP B 1 90 ? -3.027 -9.75 -6.133 1 98.69 90 ASP B CA 1
ATOM 2019 C C . ASP B 1 90 ? -1.951 -9.75 -5.047 1 98.69 90 ASP B C 1
ATOM 2021 O O . ASP B 1 90 ? -1.703 -8.727 -4.406 1 98.69 90 ASP B O 1
ATOM 2025 N N . ALA B 1 91 ? -1.357 -10.891 -4.832 1 98.94 91 ALA B N 1
ATOM 2026 C CA . ALA B 1 91 ? -0.281 -10.992 -3.848 1 98.94 91 ALA B CA 1
ATOM 2027 C C . ALA B 1 91 ? 0.892 -10.094 -4.223 1 98.94 91 ALA B C 1
ATOM 2029 O O . ALA B 1 91 ? 1.48 -9.438 -3.357 1 98.94 91 ALA B O 1
ATOM 2030 N N . THR B 1 92 ? 1.226 -10.078 -5.461 1 98.88 92 THR B N 1
ATOM 2031 C CA . THR B 1 92 ? 2.312 -9.227 -5.93 1 98.88 92 THR B CA 1
ATOM 2032 C C . THR B 1 92 ? 1.982 -7.754 -5.703 1 98.88 92 THR B C 1
ATOM 2034 O O . THR B 1 92 ? 2.805 -7 -5.176 1 98.88 92 THR B O 1
ATOM 2037 N N . SER B 1 93 ? 0.799 -7.371 -6.051 1 98.62 93 SER B N 1
ATOM 2038 C CA . SER B 1 93 ? 0.356 -6 -5.836 1 98.62 93 SER B CA 1
ATOM 2039 C C . SER B 1 93 ? 0.375 -5.637 -4.355 1 98.62 93 SER B C 1
ATOM 2041 O O . SER B 1 93 ? 0.701 -4.504 -3.994 1 98.62 93 SER B O 1
ATOM 2043 N N . SER B 1 94 ? -0.021 -6.578 -3.541 1 98.88 94 SER B N 1
ATOM 2044 C CA . SER B 1 94 ? 0.01 -6.34 -2.102 1 98.88 94 SER B CA 1
ATOM 2045 C C . SER B 1 94 ? 1.414 -5.977 -1.631 1 98.88 94 SER B C 1
ATOM 2047 O O . SER B 1 94 ? 1.593 -5.031 -0.864 1 98.88 94 SER B O 1
ATOM 2049 N N . VAL B 1 95 ? 2.379 -6.699 -2.07 1 98.88 95 VAL B N 1
ATOM 2050 C CA . VAL B 1 95 ? 3.758 -6.422 -1.688 1 98.88 95 VAL B CA 1
ATOM 2051 C C . VAL B 1 95 ? 4.168 -5.043 -2.209 1 98.88 95 VAL B C 1
ATOM 2053 O O . VAL B 1 95 ? 4.816 -4.273 -1.497 1 98.88 95 VAL B O 1
ATOM 2056 N N . GLU B 1 96 ? 3.791 -4.719 -3.439 1 98.81 96 GLU B N 1
ATOM 2057 C CA . GLU B 1 96 ? 4.109 -3.406 -3.992 1 98.81 96 GLU B CA 1
ATOM 2058 C C . GLU B 1 96 ? 3.502 -2.291 -3.148 1 98.81 96 GLU B C 1
ATOM 2060 O O . GLU B 1 96 ? 4.176 -1.308 -2.83 1 98.81 96 GLU B O 1
ATOM 2065 N N . HIS B 1 97 ? 2.25 -2.436 -2.779 1 98.69 97 HIS B N 1
ATOM 2066 C CA . HIS B 1 97 ? 1.593 -1.437 -1.942 1 98.69 97 HIS B CA 1
ATOM 2067 C C . HIS B 1 97 ? 2.283 -1.312 -0.588 1 98.69 97 HIS B C 1
ATOM 2069 O O . HIS B 1 97 ? 2.398 -0.211 -0.044 1 98.69 97 HIS B O 1
ATOM 2075 N N . THR B 1 98 ? 2.658 -2.418 -0.054 1 98.75 98 THR B N 1
ATOM 2076 C CA . THR B 1 98 ? 3.383 -2.395 1.212 1 98.75 98 THR B CA 1
ATOM 2077 C C . THR B 1 98 ? 4.668 -1.579 1.085 1 98.75 98 THR B C 1
ATOM 2079 O O . THR B 1 98 ? 4.984 -0.771 1.96 1 98.75 98 THR B O 1
ATOM 2082 N N . ARG B 1 99 ? 5.352 -1.75 0.022 1 98.56 99 ARG B N 1
ATOM 2083 C CA . ARG B 1 99 ? 6.586 -1.003 -0.204 1 98.56 99 ARG B CA 1
ATOM 2084 C C . ARG B 1 99 ? 6.301 0.485 -0.382 1 98.56 99 ARG B C 1
ATOM 2086 O O . ARG B 1 99 ? 6.977 1.328 0.21 1 98.56 99 ARG B O 1
ATOM 2093 N N . PHE B 1 100 ? 5.316 0.783 -1.176 1 98.62 100 PHE B N 1
ATOM 2094 C CA . PHE B 1 100 ? 4.941 2.182 -1.348 1 98.62 100 PHE B CA 1
ATOM 2095 C C . PHE B 1 100 ? 4.629 2.828 -0.003 1 98.62 100 PHE B C 1
ATOM 2097 O O . PHE B 1 100 ? 5.098 3.932 0.284 1 98.62 100 PHE B O 1
ATOM 2104 N N . ALA B 1 101 ? 3.83 2.125 0.792 1 98.62 101 ALA B N 1
ATOM 2105 C CA . ALA B 1 101 ? 3.473 2.654 2.105 1 98.62 101 ALA B CA 1
ATOM 2106 C C . ALA B 1 101 ? 4.719 2.951 2.936 1 98.62 101 ALA B C 1
ATOM 2108 O O . ALA B 1 101 ? 4.816 4.008 3.564 1 98.62 101 ALA B O 1
ATOM 2109 N N . GLN B 1 102 ? 5.633 2.037 2.932 1 98.19 102 GLN B N 1
ATOM 2110 C CA . GLN B 1 102 ? 6.875 2.186 3.682 1 98.19 102 GLN B CA 1
ATOM 2111 C C . GLN B 1 102 ? 7.684 3.381 3.182 1 98.19 102 GLN B C 1
ATOM 2113 O O . GLN B 1 102 ? 8.141 4.203 3.977 1 98.19 102 GLN B O 1
ATOM 2118 N N . TRP B 1 103 ? 7.801 3.486 1.926 1 98.38 103 TRP B N 1
ATOM 2119 C CA . TRP B 1 103 ? 8.672 4.496 1.335 1 98.38 103 TRP B CA 1
ATOM 2120 C C . TRP B 1 103 ? 8.07 5.891 1.482 1 98.38 103 TRP B C 1
ATOM 2122 O O . TRP B 1 103 ? 8.797 6.879 1.583 1 98.38 103 TRP B O 1
ATOM 2132 N N . LYS B 1 104 ? 6.758 5.949 1.554 1 98 104 LYS B N 1
ATOM 2133 C CA . LYS B 1 104 ? 6.098 7.23 1.797 1 98 104 LYS B CA 1
ATOM 2134 C C . LYS B 1 104 ? 6.5 7.805 3.152 1 98 104 LYS B C 1
ATOM 2136 O O . LYS B 1 104 ? 6.598 9.023 3.311 1 98 104 LYS B O 1
ATOM 2141 N N . LEU B 1 105 ? 6.785 6.941 4.102 1 98.38 105 LEU B N 1
ATOM 2142 C CA . LEU B 1 105 ? 7.09 7.398 5.453 1 98.38 105 LEU B CA 1
ATOM 2143 C C . LEU B 1 105 ? 8.586 7.316 5.727 1 98.38 105 LEU B C 1
ATOM 2145 O O . LEU B 1 105 ? 9.031 7.609 6.84 1 98.38 105 LEU B O 1
ATOM 2149 N N . ASP B 1 106 ? 9.305 6.867 4.793 1 97.88 106 ASP B N 1
ATOM 2150 C CA . ASP B 1 106 ? 10.758 6.77 4.906 1 97.88 106 ASP B CA 1
ATOM 2151 C C . ASP B 1 106 ? 11.43 7.016 3.555 1 97.88 106 ASP B C 1
ATOM 2153 O O . ASP B 1 106 ? 11.969 6.09 2.945 1 97.88 106 ASP B O 1
ATOM 2157 N N . PRO B 1 107 ? 11.469 8.211 3.168 1 95.81 107 PRO B N 1
ATOM 2158 C CA . PRO B 1 107 ? 12.016 8.531 1.846 1 95.81 107 PRO B CA 1
ATOM 2159 C C . PRO B 1 107 ? 13.469 8.094 1.686 1 95.81 107 PRO B C 1
ATOM 2161 O O . PRO B 1 107 ? 13.906 7.801 0.572 1 95.81 107 PRO B O 1
ATOM 2164 N N . ALA B 1 108 ? 14.188 8.023 2.736 1 96.44 108 ALA B N 1
ATOM 2165 C CA . ALA B 1 108 ? 15.586 7.609 2.676 1 96.44 108 ALA B CA 1
ATOM 2166 C C . ALA B 1 108 ? 15.711 6.133 2.299 1 96.44 108 ALA B C 1
ATOM 2168 O O . ALA B 1 108 ? 16.719 5.711 1.743 1 96.44 108 ALA B O 1
ATOM 2169 N N . ALA B 1 109 ? 14.664 5.406 2.562 1 96.19 109 ALA B N 1
ATOM 2170 C CA . ALA B 1 109 ? 14.664 3.975 2.277 1 96.19 109 ALA B CA 1
ATOM 2171 C C . ALA B 1 109 ? 14.125 3.693 0.879 1 96.19 109 ALA B C 1
ATOM 2173 O O . ALA B 1 109 ? 14.203 2.564 0.39 1 96.19 109 ALA B O 1
ATOM 2174 N N . ALA B 1 110 ? 13.562 4.723 0.258 1 96.5 110 ALA B N 1
ATOM 2175 C CA . ALA B 1 110 ? 13.039 4.543 -1.095 1 96.5 110 ALA B CA 1
ATOM 2176 C C . ALA B 1 110 ? 14.172 4.309 -2.092 1 96.5 110 ALA B C 1
ATOM 2178 O O . ALA B 1 110 ? 15.258 4.867 -1.948 1 96.5 110 ALA B O 1
ATOM 2179 N N . PRO B 1 111 ? 13.891 3.473 -3.041 1 96.5 111 PRO B N 1
ATOM 2180 C CA . PRO B 1 111 ? 14.961 3.15 -3.988 1 96.5 111 PRO B CA 1
ATOM 2181 C C . PRO B 1 111 ? 15.453 4.371 -4.762 1 96.5 111 PRO B C 1
ATOM 2183 O O . PRO B 1 111 ? 14.641 5.168 -5.242 1 96.5 111 PRO B O 1
ATOM 2186 N N . SER B 1 112 ? 16.703 4.488 -4.938 1 95.5 112 SER B N 1
ATOM 2187 C CA . SER B 1 112 ? 17.297 5.59 -5.691 1 95.5 112 SER B CA 1
ATOM 2188 C C . SER B 1 112 ? 17.516 5.203 -7.148 1 95.5 112 SER B C 1
ATOM 2190 O O . SER B 1 112 ? 17.812 6.062 -7.984 1 95.5 112 SER B O 1
ATOM 2192 N N . SER B 1 113 ? 17.406 3.92 -7.43 1 94.69 113 SER B N 1
ATOM 2193 C CA . SER B 1 113 ? 17.469 3.373 -8.781 1 94.69 113 SER B CA 1
ATOM 2194 C C . SER B 1 113 ? 16.516 2.184 -8.938 1 94.69 113 SER B C 1
ATOM 2196 O O . SER B 1 113 ? 16.062 1.611 -7.949 1 94.69 113 SER B O 1
ATOM 2198 N N . ALA B 1 114 ? 16.141 1.957 -10.188 1 95.12 114 ALA B N 1
ATOM 2199 C CA . ALA B 1 114 ? 15.258 0.835 -10.492 1 95.12 114 ALA B CA 1
ATOM 2200 C C . ALA B 1 114 ? 15.523 0.304 -11.898 1 95.12 114 ALA B C 1
ATOM 2202 O O . ALA B 1 114 ? 15.898 1.062 -12.797 1 95.12 114 ALA B O 1
ATOM 2203 N N . PRO B 1 115 ? 15.359 -1.002 -12.016 1 93.69 115 PRO B N 1
ATOM 2204 C CA . PRO B 1 115 ? 15.414 -1.507 -13.391 1 93.69 115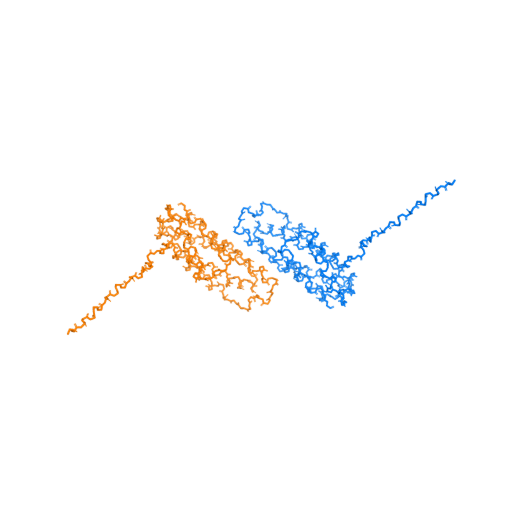 PRO B CA 1
ATOM 2205 C C . PRO B 1 115 ? 14.234 -1.037 -14.234 1 93.69 115 PRO B C 1
ATOM 2207 O O . PRO B 1 115 ? 13.227 -0.573 -13.695 1 93.69 115 PRO B O 1
ATOM 2210 N N . ASP B 1 116 ? 14.484 -1.158 -15.523 1 95.31 116 ASP B N 1
ATOM 2211 C CA . ASP B 1 116 ? 13.375 -0.889 -16.438 1 95.31 116 ASP B CA 1
ATOM 2212 C C . ASP B 1 116 ? 12.227 -1.874 -16.203 1 95.31 116 ASP B C 1
ATOM 2214 O O . ASP B 1 116 ? 12.461 -3.068 -16 1 95.31 116 ASP B O 1
ATOM 2218 N N . LEU B 1 117 ? 11.039 -1.344 -16.281 1 95.81 117 LEU B N 1
ATOM 2219 C CA . LEU B 1 117 ? 9.859 -2.17 -16.078 1 95.81 117 LEU B CA 1
ATOM 2220 C C . LEU B 1 117 ? 9.797 -3.307 -17.094 1 95.81 117 LEU B C 1
ATOM 2222 O O . LEU B 1 117 ? 9.359 -4.41 -16.766 1 95.81 117 LEU B O 1
ATOM 2226 N N . SER B 1 118 ? 10.312 -3.076 -18.266 1 96 118 SER B N 1
ATOM 2227 C CA . SER B 1 118 ? 10.297 -4.09 -19.312 1 96 118 SER B CA 1
ATOM 2228 C C . SER B 1 118 ? 11.125 -5.309 -18.906 1 96 118 SER B C 1
ATOM 2230 O O . SER B 1 118 ? 10.789 -6.438 -19.266 1 96 118 SER B O 1
ATOM 2232 N N . GLU B 1 119 ? 12.156 -5.098 -18.203 1 96.25 119 GLU B N 1
ATOM 2233 C CA . GLU B 1 119 ? 12.984 -6.203 -17.734 1 96.25 119 GLU B CA 1
ATOM 2234 C C . GLU B 1 119 ? 12.211 -7.082 -16.75 1 96.25 119 GLU B C 1
ATOM 2236 O O . GLU B 1 119 ? 12.242 -8.312 -16.859 1 96.25 119 GLU B O 1
ATOM 2241 N N . SER B 1 120 ? 11.539 -6.457 -15.859 1 96.81 120 SER B N 1
ATOM 2242 C CA . SER B 1 120 ? 10.734 -7.203 -14.906 1 96.81 120 SER B CA 1
ATOM 2243 C C . SER B 1 120 ? 9.594 -7.945 -15.602 1 96.81 120 SER B C 1
ATOM 2245 O O . SER B 1 120 ? 9.289 -9.086 -15.258 1 96.81 120 SER B O 1
ATOM 2247 N N . ARG B 1 121 ? 9.055 -7.34 -16.609 1 96.88 121 ARG B N 1
ATOM 2248 C CA . ARG B 1 121 ? 7.953 -7.973 -17.328 1 96.88 121 ARG B CA 1
ATOM 2249 C C . ARG B 1 121 ? 8.43 -9.211 -18.078 1 96.88 121 ARG B C 1
ATOM 2251 O O . ARG B 1 121 ? 7.711 -10.211 -18.156 1 96.88 121 ARG B O 1
ATOM 2258 N N . GLN B 1 122 ? 9.617 -9.172 -18.594 1 97.94 122 GLN B N 1
ATOM 2259 C CA . GLN B 1 122 ? 10.18 -10.352 -19.234 1 97.94 122 GLN B CA 1
ATOM 2260 C C . GLN B 1 122 ? 10.367 -11.484 -18.234 1 97.94 122 GLN B C 1
ATOM 2262 O O . GLN B 1 122 ? 10.055 -12.641 -18.531 1 97.94 122 GLN B O 1
ATOM 2267 N N . LYS B 1 123 ? 10.898 -11.117 -17.125 1 98.44 123 LYS B N 1
ATOM 2268 C CA . LYS B 1 123 ? 11.062 -12.117 -16.078 1 98.44 123 LYS B CA 1
ATOM 2269 C C . LYS B 1 123 ? 9.719 -12.695 -15.648 1 98.44 123 LYS B C 1
ATOM 2271 O O . LYS B 1 123 ? 9.586 -13.914 -15.484 1 98.44 123 LYS B O 1
ATOM 2276 N N . ILE B 1 124 ? 8.742 -11.867 -15.445 1 98.81 124 ILE B N 1
ATOM 2277 C CA . ILE B 1 124 ? 7.398 -12.281 -15.062 1 98.81 124 ILE B CA 1
ATOM 2278 C C . ILE B 1 124 ? 6.828 -13.234 -16.109 1 98.81 124 ILE B C 1
ATOM 2280 O O . ILE B 1 124 ? 6.281 -14.281 -15.773 1 98.81 124 ILE B O 1
ATOM 2284 N N . ASP B 1 125 ? 7.008 -12.938 -17.375 1 98.69 125 ASP B N 1
ATOM 2285 C CA . ASP B 1 125 ? 6.48 -13.758 -18.453 1 98.69 125 ASP B CA 1
ATOM 2286 C C . ASP B 1 125 ? 7.133 -15.141 -18.469 1 98.69 125 ASP B C 1
ATOM 2288 O O . ASP B 1 125 ? 6.457 -16.156 -18.688 1 98.69 125 ASP B O 1
ATOM 2292 N N . THR B 1 126 ? 8.391 -15.18 -18.234 1 98.81 126 THR B N 1
ATOM 2293 C CA . THR B 1 126 ? 9.102 -16.453 -18.156 1 98.81 126 THR B CA 1
ATOM 2294 C C . THR B 1 126 ? 8.578 -17.297 -17 1 98.81 126 THR B C 1
ATOM 2296 O O . THR B 1 126 ? 8.32 -18.484 -17.172 1 98.81 126 THR B O 1
ATOM 2299 N N . LEU B 1 127 ? 8.375 -16.656 -15.898 1 98.94 127 LEU B N 1
ATOM 2300 C CA . LEU B 1 127 ? 7.898 -17.359 -14.719 1 98.94 127 LEU B CA 1
ATOM 2301 C C . LEU B 1 127 ? 6.449 -17.797 -14.891 1 98.94 127 LEU B C 1
ATOM 2303 O O . LEU B 1 127 ? 6.047 -18.844 -14.383 1 98.94 127 LEU B O 1
ATOM 2307 N N . ASN B 1 128 ? 5.68 -17 -15.617 1 98.94 128 ASN B N 1
ATOM 2308 C CA . ASN B 1 128 ? 4.328 -17.422 -15.969 1 98.94 128 ASN B CA 1
ATOM 2309 C C . ASN B 1 128 ? 4.324 -18.766 -16.688 1 98.94 128 ASN B C 1
ATOM 2311 O O . ASN B 1 128 ? 3.586 -19.672 -16.297 1 98.94 128 ASN B O 1
ATOM 2315 N N . ARG B 1 129 ? 5.172 -18.891 -17.656 1 98.88 129 ARG B N 1
ATOM 2316 C CA . ARG B 1 129 ? 5.25 -20.141 -18.422 1 98.88 129 ARG B CA 1
ATOM 2317 C C . ARG B 1 129 ? 5.691 -21.297 -17.531 1 98.88 129 ARG B C 1
ATOM 2319 O O . ARG B 1 129 ? 5.105 -22.375 -17.578 1 98.88 129 ARG B O 1
ATOM 2326 N N . THR B 1 130 ? 6.656 -21.031 -16.734 1 98.94 130 THR B N 1
ATOM 2327 C CA . THR B 1 130 ? 7.145 -22.062 -15.828 1 98.94 130 THR B CA 1
ATOM 2328 C C . THR B 1 130 ? 6.035 -22.516 -14.891 1 98.94 130 THR B C 1
ATOM 2330 O O . THR B 1 130 ? 5.867 -23.719 -14.664 1 98.94 130 THR B O 1
ATOM 2333 N N . MET B 1 131 ? 5.316 -21.609 -14.375 1 98.94 131 MET B N 1
ATOM 2334 C CA . MET B 1 131 ? 4.262 -21.953 -13.422 1 98.94 131 MET B CA 1
ATOM 2335 C C . MET B 1 131 ? 3.176 -22.781 -14.086 1 98.94 131 MET B C 1
ATOM 2337 O O . MET B 1 131 ? 2.721 -23.781 -13.516 1 98.94 131 MET B O 1
ATOM 2341 N N . VAL B 1 132 ? 2.787 -22.391 -15.289 1 98.94 132 VAL B N 1
ATOM 2342 C CA . VAL B 1 132 ? 1.75 -23.156 -15.961 1 98.94 132 VAL B CA 1
ATOM 2343 C C . VAL B 1 132 ? 2.283 -24.547 -16.312 1 98.94 132 VAL B C 1
ATOM 2345 O O . VAL B 1 132 ? 1.576 -25.547 -16.156 1 98.94 132 VAL B O 1
ATOM 2348 N N . ASP B 1 133 ? 3.527 -24.703 -16.734 1 98.94 133 ASP B N 1
ATOM 2349 C CA . ASP B 1 133 ? 4.152 -26 -17 1 98.94 133 ASP B CA 1
ATOM 2350 C C . ASP B 1 133 ? 4.121 -26.891 -15.766 1 98.94 133 ASP B C 1
ATOM 2352 O O . ASP B 1 133 ? 3.777 -28.078 -15.852 1 98.94 133 ASP B O 1
ATOM 2356 N N . GLU B 1 134 ? 4.473 -26.297 -14.641 1 98.94 134 GLU B N 1
ATOM 2357 C CA . GLU B 1 134 ? 4.516 -27.062 -13.398 1 98.94 134 GLU B CA 1
ATOM 2358 C C . GLU B 1 134 ? 3.109 -27.453 -12.945 1 98.94 134 GLU B C 1
ATOM 2360 O O . GLU B 1 134 ? 2.91 -28.531 -12.391 1 98.94 134 GLU B O 1
ATOM 2365 N N . ILE B 1 135 ? 2.15 -26.5 -13.125 1 98.94 135 ILE B N 1
ATOM 2366 C CA . ILE B 1 135 ? 0.77 -26.844 -12.805 1 98.94 135 ILE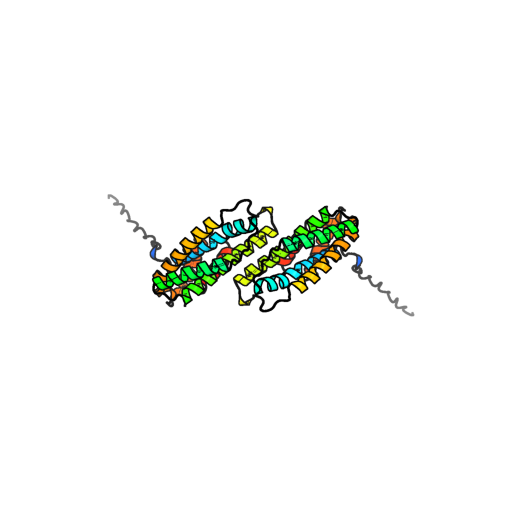 B CA 1
ATOM 2367 C C . ILE B 1 135 ? 0.327 -28.047 -13.633 1 98.94 135 ILE B C 1
ATOM 2369 O O . ILE B 1 135 ? -0.265 -29 -13.102 1 98.94 135 ILE B O 1
ATOM 2373 N N . ALA B 1 136 ? 0.661 -28.016 -14.93 1 98.88 136 ALA B N 1
ATOM 2374 C CA . ALA B 1 136 ? 0.314 -29.125 -15.797 1 98.88 136 ALA B CA 1
ATOM 2375 C C . ALA B 1 136 ? 1.005 -30.406 -15.344 1 98.88 136 ALA B C 1
ATOM 2377 O O . ALA B 1 136 ? 0.378 -31.469 -15.273 1 98.88 136 ALA B O 1
ATOM 2378 N N . ARG B 1 137 ? 2.232 -30.328 -15.047 1 98.62 137 ARG B N 1
ATOM 2379 C CA . ARG B 1 137 ? 3.025 -31.5 -14.641 1 98.62 137 ARG B CA 1
ATOM 2380 C C . ARG B 1 137 ? 2.486 -32.094 -13.352 1 98.62 137 ARG B C 1
ATOM 2382 O O . ARG B 1 137 ? 2.477 -33.312 -13.188 1 98.62 137 ARG B O 1
ATOM 2389 N N . GLN B 1 138 ? 2.021 -31.234 -12.422 1 98.62 138 GLN B N 1
ATOM 2390 C CA . GLN B 1 138 ? 1.617 -31.688 -11.102 1 98.62 138 GLN B CA 1
ATOM 2391 C C . GLN B 1 138 ? 0.097 -31.719 -10.969 1 98.62 138 GLN B C 1
ATOM 2393 O O . GLN B 1 138 ? -0.436 -31.672 -9.859 1 98.62 138 GLN B O 1
ATOM 2398 N N . TRP B 1 139 ? -0.543 -31.766 -12.117 1 98.62 139 TRP B N 1
ATOM 2399 C CA . TRP B 1 139 ? -2.002 -31.734 -12.133 1 98.62 139 TRP B CA 1
ATOM 2400 C C . TRP B 1 139 ? -2.592 -32.812 -11.242 1 98.62 139 TRP B C 1
ATOM 2402 O O . TRP B 1 139 ? -3.486 -32.531 -10.438 1 98.62 139 TRP B O 1
ATOM 2412 N N . PRO B 1 140 ? -2.064 -34.125 -11.203 1 98.19 140 PRO B N 1
ATOM 2413 C CA . PRO B 1 140 ? -2.633 -35.125 -10.32 1 98.19 140 PRO B CA 1
ATOM 2414 C C . PRO B 1 140 ? -2.445 -34.812 -8.844 1 98.19 140 PRO B C 1
ATOM 2416 O O . PRO B 1 140 ? -3.363 -35 -8.039 1 98.19 140 PRO B O 1
ATOM 2419 N N . VAL B 1 141 ? -1.313 -34.219 -8.492 1 98.5 141 VAL B N 1
ATOM 2420 C CA . VAL B 1 141 ? -1.026 -33.906 -7.102 1 98.5 141 VAL B CA 1
ATOM 2421 C C . VAL B 1 141 ? -1.936 -32.75 -6.648 1 98.5 141 VAL B C 1
ATOM 2423 O O . VAL B 1 141 ? -2.518 -32.812 -5.562 1 98.5 141 VAL B O 1
ATOM 2426 N N . LEU B 1 142 ? -2.137 -31.781 -7.453 1 98.81 142 LEU B N 1
ATOM 2427 C CA . LEU B 1 142 ? -2.904 -30.578 -7.133 1 98.81 142 LEU B CA 1
ATOM 2428 C C . LEU B 1 142 ? -4.375 -30.922 -6.918 1 98.81 142 LEU B C 1
ATOM 2430 O O . LEU B 1 142 ? -5.121 -30.141 -6.324 1 98.81 142 LEU B O 1
ATOM 2434 N N . HIS B 1 143 ? -4.781 -32.094 -7.371 1 98.44 143 HIS B N 1
ATOM 2435 C CA . HIS B 1 143 ? -6.172 -32.5 -7.234 1 98.44 143 HIS B CA 1
ATOM 2436 C C . HIS B 1 143 ? -6.285 -33.781 -6.391 1 98.44 143 HIS B C 1
ATOM 2438 O O . HIS B 1 143 ? -7.293 -34.469 -6.453 1 98.44 143 HIS B O 1
ATOM 2444 N N . SER B 1 144 ? -5.301 -34.062 -5.562 1 98.12 144 SER B N 1
ATOM 2445 C CA . SER B 1 144 ? -5.277 -35.219 -4.684 1 98.12 144 SER B CA 1
ATOM 2446 C C . SER B 1 144 ? -5.371 -34.812 -3.219 1 98.12 144 SER B C 1
ATOM 2448 O O . SER B 1 144 ? -5.141 -33.625 -2.881 1 98.12 144 SER B O 1
ATOM 2450 N N . PRO B 1 145 ? -5.68 -35.688 -2.309 1 97.81 145 PRO B N 1
ATOM 2451 C CA . PRO B 1 145 ? -5.773 -35.375 -0.877 1 97.81 145 PRO B CA 1
ATOM 2452 C C . PRO B 1 145 ? -4.426 -35.031 -0.26 1 97.81 145 PRO B C 1
ATOM 2454 O O . PRO B 1 145 ? -4.379 -34.469 0.836 1 97.81 145 PRO B O 1
ATOM 2457 N N . VAL B 1 146 ? -3.422 -35.344 -0.96 1 97.44 146 VAL B N 1
ATOM 2458 C CA . VAL B 1 146 ? -2.109 -35.094 -0.382 1 97.44 146 VAL B CA 1
ATOM 2459 C C . VAL B 1 146 ? -1.657 -33.656 -0.742 1 97.44 146 VAL B C 1
ATOM 2461 O O . VAL B 1 146 ? -0.599 -33.219 -0.3 1 97.44 146 VAL B O 1
ATOM 2464 N N . CYS B 1 147 ? -2.424 -33 -1.501 1 98.75 147 CYS B N 1
ATOM 2465 C CA . CYS B 1 147 ? -2.033 -31.672 -1.977 1 98.75 147 CYS B CA 1
ATOM 2466 C C . CYS B 1 147 ? -1.748 -30.734 -0.809 1 98.75 147 CYS B C 1
ATOM 2468 O O . CYS B 1 147 ? -0.71 -30.078 -0.777 1 98.75 147 CYS B O 1
ATOM 2470 N N . ARG B 1 148 ? -2.617 -30.75 0.186 1 98.44 148 ARG B N 1
ATOM 2471 C CA . ARG B 1 148 ? -2.52 -29.766 1.247 1 98.44 148 ARG B CA 1
ATOM 2472 C C . ARG B 1 148 ? -1.245 -29.953 2.062 1 98.44 148 ARG B C 1
ATOM 2474 O O . ARG B 1 148 ? -0.466 -29.016 2.232 1 98.44 148 ARG B O 1
ATOM 2481 N N . PRO B 1 149 ? -0.946 -31.141 2.496 1 98.12 149 PRO B N 1
ATOM 2482 C CA . PRO B 1 149 ? 0.315 -31.297 3.227 1 98.12 149 PRO B CA 1
ATOM 2483 C C . PRO B 1 149 ? 1.539 -31.078 2.342 1 98.12 149 PRO B C 1
ATOM 2485 O O . PRO B 1 149 ? 2.561 -30.562 2.807 1 98.12 149 PRO B O 1
ATOM 2488 N N . ASP B 1 150 ? 1.446 -31.422 1.049 1 98.56 150 ASP B N 1
ATOM 2489 C CA . ASP B 1 150 ? 2.555 -31.188 0.129 1 98.56 150 ASP B CA 1
ATOM 2490 C C . ASP B 1 150 ? 2.77 -29.688 -0.101 1 98.56 150 ASP B C 1
ATOM 2492 O O . ASP B 1 150 ? 3.908 -29.234 -0.172 1 98.56 150 ASP B O 1
ATOM 2496 N N . LEU B 1 151 ? 1.658 -28.953 -0.217 1 98.88 151 LEU B N 1
ATOM 2497 C CA . LEU B 1 151 ? 1.759 -27.516 -0.389 1 98.88 151 LEU B CA 1
ATOM 2498 C C . LEU B 1 151 ? 2.367 -26.859 0.848 1 98.88 151 LEU B C 1
ATOM 2500 O O . LEU B 1 151 ? 3.242 -26 0.733 1 98.88 151 LEU B O 1
ATOM 2504 N N . ASP B 1 152 ? 1.958 -27.281 2.039 1 98.44 152 ASP B N 1
ATOM 2505 C CA . ASP B 1 152 ? 2.5 -26.734 3.279 1 98.44 152 ASP B CA 1
ATOM 2506 C C . ASP B 1 152 ? 4.008 -26.969 3.363 1 98.44 152 ASP B C 1
ATOM 2508 O O . ASP B 1 152 ? 4.758 -26.047 3.717 1 98.44 152 ASP B O 1
ATOM 2512 N N . ARG B 1 153 ? 4.371 -28.141 2.98 1 98.44 153 ARG B N 1
ATOM 2513 C CA . ARG B 1 153 ? 5.793 -28.453 3.004 1 98.44 153 ARG B CA 1
ATOM 2514 C C . ARG B 1 153 ? 6.559 -27.625 1.981 1 98.44 153 ARG B C 1
ATOM 2516 O O . ARG B 1 153 ? 7.66 -27.141 2.262 1 98.44 153 ARG B O 1
ATOM 2523 N N . ALA B 1 154 ? 5.992 -27.453 0.839 1 98.81 154 ALA B N 1
ATOM 2524 C CA . ALA B 1 154 ? 6.633 -26.656 -0.209 1 98.81 154 ALA B CA 1
ATOM 2525 C C . ALA B 1 154 ? 6.754 -25.188 0.203 1 98.81 154 ALA B C 1
ATOM 2527 O O . ALA B 1 154 ? 7.793 -24.562 -0.008 1 98.81 154 ALA B O 1
ATOM 2528 N N . LEU B 1 155 ? 5.688 -24.719 0.8 1 98.81 155 LEU B N 1
ATOM 2529 C CA . LEU B 1 155 ? 5.688 -23.328 1.245 1 98.81 155 LEU B CA 1
ATOM 2530 C C . LEU B 1 155 ? 6.781 -23.078 2.279 1 98.81 155 LEU B C 1
ATOM 2532 O O . LEU B 1 155 ? 7.539 -22.109 2.174 1 98.81 155 LEU B O 1
ATOM 2536 N N . ASP B 1 156 ? 6.898 -23.938 3.215 1 98.31 156 ASP B N 1
ATOM 2537 C CA . ASP B 1 156 ? 7.906 -23.797 4.262 1 98.31 156 ASP B CA 1
ATOM 2538 C C . ASP B 1 156 ? 9.312 -23.906 3.68 1 98.31 156 ASP B C 1
ATOM 2540 O O . ASP B 1 156 ? 10.18 -23.078 3.994 1 98.31 156 ASP B O 1
ATOM 2544 N N . ALA B 1 157 ? 9.484 -24.875 2.818 1 98.44 157 ALA B N 1
ATOM 2545 C CA . ALA B 1 157 ? 10.805 -25.094 2.219 1 98.44 157 ALA B CA 1
ATOM 2546 C C . ALA B 1 157 ? 11.227 -23.891 1.385 1 98.44 157 ALA B C 1
ATOM 2548 O O . ALA B 1 157 ? 12.359 -23.406 1.515 1 98.44 157 ALA B O 1
ATOM 2549 N N . VAL B 1 158 ? 10.336 -23.375 0.576 1 98.81 158 VAL B N 1
ATOM 2550 C CA . VAL B 1 158 ? 10.656 -22.281 -0.339 1 98.81 158 VAL B CA 1
ATOM 2551 C C . VAL B 1 158 ? 10.859 -20.984 0.448 1 98.81 158 VAL B C 1
ATOM 2553 O O . VAL B 1 158 ? 11.82 -20.25 0.208 1 98.81 158 VAL B O 1
ATOM 2556 N N . ALA B 1 159 ? 9.977 -20.734 1.401 1 98.75 159 ALA B N 1
ATOM 2557 C CA . ALA B 1 159 ? 10.109 -19.516 2.199 1 98.75 159 ALA B CA 1
ATOM 2558 C C . ALA B 1 159 ? 11.43 -19.516 2.969 1 98.75 159 ALA B C 1
ATOM 2560 O O . ALA B 1 159 ? 12.078 -18.469 3.086 1 98.75 159 ALA B O 1
ATOM 2561 N N . THR B 1 160 ? 11.797 -20.625 3.494 1 98.38 160 THR B N 1
ATOM 2562 C CA . THR B 1 160 ? 13.055 -20.75 4.234 1 98.38 160 THR B CA 1
ATOM 2563 C C . THR B 1 160 ? 14.25 -20.562 3.303 1 98.38 160 THR B C 1
ATOM 2565 O O . THR B 1 160 ? 15.156 -19.781 3.594 1 98.38 160 THR B O 1
ATOM 2568 N N . ALA B 1 161 ? 14.227 -21.281 2.217 1 98.44 161 ALA B N 1
ATOM 2569 C CA . ALA B 1 161 ? 15.336 -21.25 1.273 1 98.44 161 ALA B CA 1
ATOM 2570 C C . ALA B 1 161 ? 15.562 -19.844 0.743 1 98.44 161 ALA B C 1
ATOM 2572 O O . ALA B 1 161 ? 16.703 -19.438 0.499 1 98.44 161 ALA B O 1
ATOM 2573 N N . ARG B 1 162 ? 14.539 -19.047 0.672 1 98.56 162 ARG B N 1
ATOM 2574 C CA . ARG B 1 162 ? 14.648 -17.719 0.066 1 98.56 162 ARG B CA 1
ATOM 2575 C C . ARG B 1 162 ? 14.719 -16.625 1.133 1 98.56 162 ARG B C 1
ATOM 2577 O O . ARG B 1 162 ? 14.812 -15.445 0.812 1 98.56 162 ARG B O 1
ATOM 2584 N N . GLY B 1 163 ? 14.602 -17.031 2.297 1 98.62 163 GLY B N 1
ATOM 2585 C CA . GLY B 1 163 ? 14.711 -16.078 3.387 1 98.62 163 GLY B CA 1
ATOM 2586 C C . GLY B 1 163 ? 13.562 -15.078 3.42 1 98.62 163 GLY B C 1
ATOM 2587 O O . GLY B 1 163 ? 13.773 -13.891 3.668 1 98.62 163 GLY B O 1
ATOM 2588 N N . PHE B 1 164 ? 12.367 -15.516 3.166 1 98.62 164 PHE B N 1
ATOM 2589 C CA . PHE B 1 164 ? 11.211 -14.617 3.107 1 98.62 164 PHE B CA 1
ATOM 2590 C C . PHE B 1 164 ? 10.906 -14.047 4.484 1 98.62 164 PHE B C 1
ATOM 2592 O O . PHE B 1 164 ? 10.891 -14.773 5.48 1 98.62 164 PHE B O 1
ATOM 2599 N N . ASP B 1 165 ? 10.758 -12.758 4.484 1 97.56 165 ASP B N 1
ATOM 2600 C CA . ASP B 1 165 ? 10.242 -12.109 5.684 1 97.56 165 ASP B CA 1
ATOM 2601 C C . ASP B 1 165 ? 8.734 -12.312 5.816 1 97.56 165 ASP B C 1
ATOM 2603 O O . ASP B 1 165 ? 8.117 -12.945 4.961 1 97.56 165 ASP B O 1
ATOM 2607 N N . PRO B 1 166 ? 8.125 -11.789 6.824 1 96.94 166 PRO B N 1
ATOM 2608 C CA . PRO B 1 166 ? 6.703 -12.062 7.039 1 96.94 166 PRO B CA 1
ATOM 2609 C C . PRO B 1 166 ? 5.82 -11.5 5.926 1 96.94 166 PRO B C 1
ATOM 2611 O O . PRO B 1 166 ? 4.781 -12.086 5.602 1 96.94 166 PRO B O 1
ATOM 2614 N N . VAL B 1 167 ? 6.215 -10.383 5.336 1 97.44 167 VAL B N 1
ATOM 2615 C CA . VAL B 1 167 ? 5.438 -9.797 4.25 1 97.44 167 VAL B CA 1
ATOM 2616 C C . VAL B 1 167 ? 5.379 -10.766 3.07 1 97.44 167 VAL B C 1
ATOM 2618 O O . VAL B 1 167 ? 4.297 -11.094 2.58 1 97.44 167 VAL B O 1
ATOM 2621 N N . TYR B 1 168 ? 6.531 -11.289 2.678 1 98.75 168 TYR B N 1
ATOM 2622 C CA . TYR B 1 168 ? 6.602 -12.203 1.54 1 98.75 168 TYR B CA 1
ATOM 2623 C C . TYR B 1 168 ? 5.992 -13.555 1.884 1 98.75 168 TYR B C 1
ATOM 2625 O O . TYR B 1 168 ? 5.375 -14.195 1.034 1 98.75 168 TYR B O 1
ATOM 2633 N N . ARG B 1 169 ? 6.195 -14 3.125 1 98.62 169 ARG B N 1
ATOM 2634 C CA . ARG B 1 169 ? 5.602 -15.273 3.514 1 98.62 169 ARG B CA 1
ATOM 2635 C C . ARG B 1 169 ? 4.082 -15.227 3.406 1 98.62 169 ARG B C 1
ATOM 2637 O O . ARG B 1 169 ? 3.465 -16.125 2.838 1 98.62 169 ARG B O 1
ATOM 2644 N N . HIS B 1 170 ? 3.543 -14.164 3.883 1 98.5 170 HIS B N 1
ATOM 2645 C CA . HIS B 1 170 ? 2.094 -14.016 3.83 1 98.5 170 HIS B CA 1
ATOM 2646 C C . HIS B 1 170 ? 1.604 -13.891 2.391 1 98.5 170 HIS B C 1
ATOM 2648 O O . HIS B 1 170 ? 0.584 -14.477 2.025 1 98.5 170 HIS B O 1
ATOM 2654 N N . ALA B 1 171 ? 2.299 -13.141 1.613 1 98.94 171 ALA B N 1
ATOM 2655 C CA . ALA B 1 171 ? 1.938 -12.969 0.208 1 98.94 171 ALA B CA 1
ATOM 2656 C C . ALA B 1 171 ? 1.991 -14.297 -0.537 1 98.94 171 ALA B C 1
ATOM 2658 O O . ALA B 1 171 ? 1.119 -14.594 -1.356 1 98.94 171 ALA B O 1
ATOM 2659 N N . LEU B 1 172 ? 3.008 -15.07 -0.255 1 98.94 172 LEU B N 1
ATOM 2660 C CA . LEU B 1 172 ? 3.133 -16.375 -0.909 1 98.94 172 LEU B CA 1
ATOM 2661 C C . LEU B 1 172 ? 1.987 -17.297 -0.509 1 98.94 172 LEU B C 1
ATOM 2663 O O . LEU B 1 172 ? 1.447 -18.016 -1.348 1 98.94 172 LEU B O 1
ATOM 2667 N N . GLU B 1 173 ? 1.661 -17.281 0.75 1 98.88 173 GLU B N 1
ATOM 2668 C CA . GLU B 1 173 ? 0.53 -18.078 1.221 1 98.88 173 GLU B CA 1
ATOM 2669 C C . GLU B 1 173 ? -0.754 -17.703 0.491 1 98.88 173 GLU B C 1
ATOM 2671 O O . GLU B 1 173 ? -1.516 -18.578 0.065 1 98.88 173 GLU B O 1
ATOM 2676 N N . TYR B 1 174 ? -0.991 -16.484 0.298 1 98.94 174 TYR B N 1
ATOM 2677 C CA . TYR B 1 174 ? -2.191 -16.047 -0.406 1 98.94 174 TYR B CA 1
ATOM 2678 C C . TYR B 1 174 ? -2.135 -16.453 -1.877 1 98.94 174 TYR B C 1
ATOM 2680 O O . TYR B 1 174 ? -3.121 -16.938 -2.434 1 98.94 174 TYR B O 1
ATOM 2688 N N . ALA B 1 175 ? -0.979 -16.219 -2.459 1 98.94 175 ALA B N 1
ATOM 2689 C CA . ALA B 1 175 ? -0.815 -16.531 -3.879 1 98.94 175 ALA B CA 1
ATOM 2690 C C . ALA B 1 175 ? -1.161 -17.984 -4.172 1 98.94 175 ALA B C 1
ATOM 2692 O O . ALA B 1 175 ? -1.646 -18.297 -5.258 1 98.94 175 ALA B O 1
ATOM 2693 N N . THR B 1 176 ? -0.958 -18.859 -3.184 1 98.94 176 THR B N 1
ATOM 2694 C CA . THR B 1 176 ? -1.028 -20.281 -3.479 1 98.94 176 THR B CA 1
ATOM 2695 C C . THR B 1 176 ? -2.252 -20.906 -2.816 1 98.94 176 THR B C 1
ATOM 2697 O O . THR B 1 176 ? -2.479 -22.125 -2.936 1 98.94 176 THR B O 1
ATOM 2700 N N . HIS B 1 177 ? -3.076 -20.141 -2.166 1 98.5 177 HIS B N 1
ATOM 2701 C CA . HIS B 1 177 ? -4.078 -20.672 -1.252 1 98.5 177 HIS B CA 1
ATOM 2702 C C . HIS B 1 177 ? -5.121 -21.5 -1.998 1 98.5 177 HIS B C 1
ATOM 2704 O O . HIS B 1 177 ? -5.781 -22.359 -1.406 1 98.5 177 HIS B O 1
ATOM 2710 N N . SER B 1 178 ? -5.215 -21.281 -3.314 1 98.38 178 SER B N 1
ATOM 2711 C CA . SER B 1 178 ? -6.273 -21.984 -4.043 1 98.38 178 SER B CA 1
ATOM 2712 C C . SER B 1 178 ? -5.711 -23.141 -4.855 1 98.38 178 SER B C 1
ATOM 2714 O O . SER B 1 178 ? -6.41 -23.719 -5.691 1 98.38 178 SER B O 1
ATOM 2716 N N . TYR B 1 179 ? -4.473 -23.5 -4.664 1 98.88 179 TYR B N 1
ATOM 2717 C CA . TYR B 1 179 ? -3.809 -24.5 -5.484 1 98.88 179 TYR B CA 1
ATOM 2718 C C . TYR B 1 179 ? -4.492 -25.859 -5.34 1 98.88 179 TYR B C 1
ATOM 2720 O O . TYR B 1 179 ? -4.656 -26.594 -6.32 1 98.88 179 TYR B O 1
ATOM 2728 N N . CYS B 1 180 ? -4.957 -26.219 -4.09 1 98.81 180 CYS B N 1
ATOM 2729 C CA . CYS B 1 180 ? -5.48 -27.562 -3.836 1 98.81 180 CYS B CA 1
ATOM 2730 C C . CYS B 1 180 ? -7.004 -27.578 -3.945 1 98.81 180 CYS B C 1
ATOM 2732 O O . CYS B 1 180 ? -7.688 -26.828 -3.246 1 98.81 180 CYS B O 1
ATOM 2734 N N . ARG B 1 181 ? -7.418 -28.344 -4.891 1 94.25 181 ARG B N 1
ATOM 2735 C CA . ARG B 1 181 ? -8.852 -28.453 -5.117 1 94.25 181 ARG B CA 1
ATOM 2736 C C . ARG B 1 181 ? -9.281 -29.906 -5.297 1 94.25 181 ARG B C 1
ATOM 2738 O O . ARG B 1 181 ? -8.484 -30.734 -5.742 1 94.25 181 ARG B O 1
#

GO terms:
  GO:0004106 chorismate mutase activity (F, IDA)
  GO:0046417 chorismate metabolic process (P, IDA)

Solvent-accessible surface area (backbone atoms only — not comparable to full-atom values): 19753 Å² total; per-residue (Å²): 137,85,79,78,81,79,78,77,79,78,78,73,76,71,68,76,67,76,62,82,81,73,61,38,89,44,31,68,37,51,42,34,52,46,54,48,42,59,47,23,58,50,47,34,34,27,24,66,74,71,67,51,66,86,79,49,69,70,60,51,48,53,52,50,53,51,50,27,51,51,26,52,75,66,71,45,63,33,68,58,50,44,50,44,48,52,32,37,51,29,23,24,50,18,53,25,24,42,47,51,19,50,28,47,74,32,65,86,74,38,70,91,67,55,57,61,61,68,59,53,50,52,52,44,52,53,33,50,52,52,34,52,53,38,48,58,73,38,44,68,49,33,56,37,89,59,21,58,64,30,46,52,50,17,50,53,51,44,35,58,75,66,62,49,51,70,70,52,45,52,29,48,50,54,25,49,65,71,59,57,91,138,84,81,79,80,78,78,76,79,76,78,75,75,73,68,77,68,77,62,83,82,74,60,37,89,44,33,68,36,50,43,36,51,46,54,47,42,59,46,23,59,52,47,35,33,28,24,64,74,71,69,51,68,87,78,50,69,70,59,50,50,52,52,50,53,52,53,26,51,50,26,51,76,66,72,45,65,34,68,60,49,42,52,43,47,53,31,40,52,29,24,25,48,18,52,26,23,44,48,51,20,49,27,46,73,31,63,86,73,38,70,92,68,56,57,60,61,66,59,53,50,52,53,43,51,53,34,50,52,52,32,51,52,38,48,58,73,39,43,70,48,33,56,38,88,60,20,59,65,30,46,53,49,17,50,52,52,44,36,58,76,67,61,50,51,72,70,53,45,52,29,49,50,53,26,50,66,73,59,59,92

Nearest PDB structures (foldseek):
  2f6l-assembly1_A  TM=9.734E-01  e=5.954E-13  Mycobacterium tuberculosis H37Rv
  2fp2-assembly1_A  TM=9.781E-01  e=2.595E-12  Mycobacterium tuberculosis
  6cnz-assembly3_F  TM=9.463E-01  e=1.401E-08  Burkholderia thailandensis
  8pnh-assembly1_A  TM=9.122E-01  e=1.215E-06  Janthinobacterium sp. HH01
  8cq6-assembly1_D  TM=8.436E-01  e=2.149E-06  Duganella sacchari

Sequence (362 aa):
MLASVALAALAGVGTPHATADDASPLVPLVDAAAQRLQTADPVAASKFRSGGAIDDPDREQQVIAAVTGDATRHNIDPGYVHDVFRNQIDATSSVEHTRFAQWKLDPAAAPSSAPDLSESRQKIDTLNRTMVDEIARQWPVLHSPVCRPDLDRALDAVATARGFDPVYRHALEYATHSYCRMLASVALAALAGVGTPHATADDASPLVPLVDAAAQRLQTADPVAASKFRSGGAIDDPDREQQVIAAVTGDATRHNIDPGYVHDVFRNQIDATSSVEHTRFAQWKLDPAAAPSSAPDLSESRQKIDTLNRTMVDEIARQWPVLHSPVCRPDLDRALDAVATARGFDPVYRHALEYATHSYCR

InterPro domains:
  IPR002701 Chorismate mutase II, prokaryotic-type [PF01817] (29-96)
  IPR002701 Chorismate mutase II, prokaryotic-type [PS51168] (4-100)
  IPR002701 Chorismate mutase II, prokaryotic-type [SM00830] (29-99)
  IPR008240 Chorismate mutase, periplasmic [PIRSF026640] (4-181)
  IPR008240 Chorismate mutase, periplasmic [TIGR01806] (24-135)
  IPR036263 Chorismate mutase type II superfamily [SSF48600] (28-180)
  IPR036979 Chorismate mutase domain superfamily [G3DSA:1.20.59.10] (21-181)
  IPR051331 Chorismate mutase-related enzymes [PTHR38041] (18-112)